Protein AF-A0A2V5K4D3-F1 (afdb_monomer)

Sequence (190 aa):
MSPPMEAPPIMQTPGPAPGGMGCFAKGCLSLIIAGFVLVAVFVGGTFFVVNRALSVFTSTQPVQIEVRQATPAERQVAKAKLDTLRSAARNHQEATIEFNADEINALIANEPEFRGARGHMRVAISNSIASLDVSAPLDSMHWKRLKGRWFNGNIEFGFSYVDDNFNFDIRSAEANGYQFPRAILTSDFM

Foldseek 3Di:
DDDDDDDDDDDDDDDDDPPPPDCCPVVVVVVVVVVVVVVCCVVVVVVVVVLVCCVQQKALDFDFDDADADDPVLLVVLVVLVVVVVVCVVVVHDDDGDDAQNSVSSCLQDPPVNPQCHRAWGWHADPQKIKIWGWHQCCPPPDPSSHSMIWTKIWIWHWDADPNDTDIATPWIGGPNRTDDVVVRDPPPD

Secondary structure (DSSP, 8-state):
--PPPPPPP--PPPPPPP----HIIIIIHHHHHHHHHHHHHHHHHHHHHHHHHHHHH-BSSPPP---PPPPHHHHHHHHHHHHHHHHHHHTT--------HHHHHHHHHH-GGGTTTTTTEEEEEETTEEEEEEEEE-TTSS-GGGTT-EEEEEEEEEEEEETTEEEEEEEEEEETTEEPPGGGTSSTT-

Structure (mmCIF, N/CA/C/O backbone):
data_AF-A0A2V5K4D3-F1
#
_entry.id   AF-A0A2V5K4D3-F1
#
loop_
_atom_site.group_PDB
_atom_site.id
_atom_site.type_symbol
_atom_site.label_atom_id
_atom_site.label_alt_id
_atom_site.label_comp_id
_atom_site.label_asym_id
_atom_site.label_entity_id
_atom_site.label_seq_id
_atom_site.pdbx_PDB_ins_code
_atom_site.Cartn_x
_atom_site.Cartn_y
_atom_site.Cartn_z
_atom_site.occupancy
_atom_site.B_iso_or_equiv
_atom_site.auth_seq_id
_atom_site.auth_comp_id
_atom_site.auth_asym_id
_atom_site.auth_atom_id
_atom_site.pdbx_PDB_model_num
ATOM 1 N N . MET A 1 1 ? 94.986 -11.632 -68.057 1.00 46.84 1 MET A N 1
ATOM 2 C CA . MET A 1 1 ? 93.690 -10.927 -68.134 1.00 46.84 1 MET A CA 1
ATOM 3 C C . MET A 1 1 ? 92.621 -11.919 -67.712 1.00 46.84 1 MET A C 1
ATOM 5 O O . MET A 1 1 ? 92.336 -12.825 -68.475 1.00 46.84 1 MET A O 1
ATOM 9 N N . SER A 1 2 ? 92.294 -12.027 -66.427 1.00 53.28 2 SER A N 1
ATOM 10 C CA . SER A 1 2 ? 91.540 -11.087 -65.573 1.00 53.28 2 SER A CA 1
ATOM 11 C C . SER A 1 2 ? 90.043 -11.082 -65.918 1.00 53.28 2 SER A C 1
ATOM 13 O O . SER A 1 2 ? 89.705 -10.808 -67.068 1.00 53.28 2 SER A O 1
ATOM 15 N N . PRO A 1 3 ? 89.180 -11.427 -64.946 1.00 59.06 3 PRO A N 1
ATOM 16 C CA . PRO A 1 3 ? 87.772 -11.759 -65.156 1.00 59.06 3 PRO A CA 1
ATOM 17 C C . PRO A 1 3 ? 86.914 -10.500 -65.354 1.00 59.06 3 PRO A C 1
ATOM 19 O O . PRO A 1 3 ? 87.261 -9.447 -64.812 1.00 59.06 3 PRO A O 1
ATOM 22 N N . PRO A 1 4 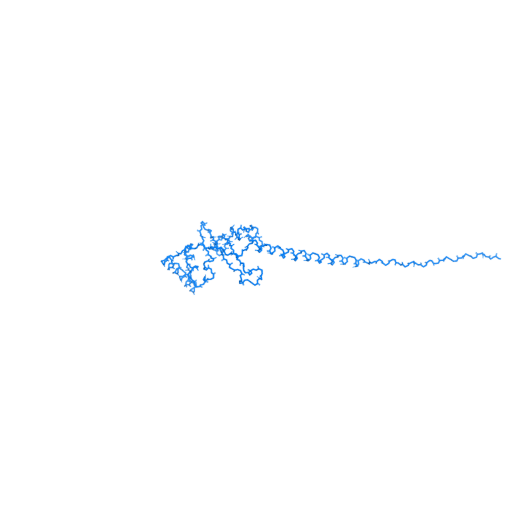? 85.775 -10.570 -66.068 1.00 62.47 4 PRO A N 1
ATOM 23 C CA . PRO A 1 4 ? 84.767 -9.530 -65.951 1.00 62.47 4 PRO A CA 1
ATOM 24 C C . PRO A 1 4 ? 84.103 -9.648 -64.573 1.00 62.47 4 PRO A C 1
ATOM 26 O O . PRO A 1 4 ? 83.637 -10.715 -64.178 1.00 62.47 4 PRO A O 1
ATOM 29 N N . MET A 1 5 ? 84.134 -8.544 -63.829 1.00 60.91 5 MET A N 1
ATOM 30 C CA . MET A 1 5 ? 83.540 -8.427 -62.503 1.00 60.91 5 MET A CA 1
ATOM 31 C C . MET A 1 5 ? 82.022 -8.583 -62.572 1.00 60.91 5 MET A C 1
ATOM 33 O O . MET A 1 5 ? 81.346 -7.879 -63.322 1.00 60.91 5 MET A O 1
ATOM 37 N N . GLU A 1 6 ? 81.504 -9.481 -61.745 1.00 64.69 6 GLU A N 1
ATOM 38 C CA . GLU A 1 6 ? 80.084 -9.606 -61.451 1.00 64.69 6 GLU A CA 1
ATOM 39 C C . GLU A 1 6 ? 79.639 -8.352 -60.688 1.00 64.69 6 GLU A C 1
ATOM 41 O O . GLU A 1 6 ? 80.206 -7.999 -59.650 1.00 64.69 6 GLU A O 1
ATOM 46 N N . ALA A 1 7 ? 78.676 -7.619 -61.247 1.00 68.62 7 ALA A N 1
ATOM 47 C CA . ALA A 1 7 ? 78.133 -6.429 -60.609 1.00 68.62 7 ALA A CA 1
ATOM 48 C C . ALA A 1 7 ? 77.423 -6.821 -59.297 1.00 68.62 7 ALA A C 1
ATOM 50 O O . ALA A 1 7 ? 76.685 -7.810 -59.283 1.00 68.62 7 ALA A O 1
ATOM 51 N N . PRO A 1 8 ? 77.608 -6.071 -58.194 1.00 68.44 8 PRO A N 1
ATOM 52 C CA . PRO A 1 8 ? 76.954 -6.393 -56.934 1.00 68.44 8 PRO A CA 1
ATOM 53 C C . PRO A 1 8 ? 75.429 -6.221 -57.052 1.00 68.44 8 PRO A C 1
ATOM 55 O O . PRO A 1 8 ? 74.962 -5.312 -57.748 1.00 68.44 8 PRO A O 1
ATOM 58 N N . PRO A 1 9 ? 74.635 -7.065 -56.369 1.00 67.00 9 PRO A N 1
ATOM 59 C CA . PRO A 1 9 ? 73.183 -6.989 -56.418 1.00 67.00 9 PRO A CA 1
ATOM 60 C C . PRO A 1 9 ? 72.705 -5.659 -55.831 1.00 67.00 9 PRO A C 1
ATOM 62 O O . PRO A 1 9 ? 73.116 -5.244 -54.746 1.00 67.00 9 PRO A O 1
ATOM 65 N N . ILE A 1 10 ? 71.821 -4.985 -56.564 1.00 64.06 10 ILE A N 1
ATOM 66 C CA . ILE A 1 10 ? 71.217 -3.717 -56.159 1.00 64.06 10 ILE A CA 1
ATOM 67 C C . ILE A 1 10 ? 70.335 -3.992 -54.933 1.00 64.06 10 ILE A C 1
ATOM 69 O O . ILE A 1 10 ? 69.318 -4.679 -55.044 1.00 64.06 10 ILE A O 1
ATOM 73 N N . MET A 1 11 ? 70.721 -3.480 -53.760 1.00 60.66 11 MET A N 1
ATOM 74 C CA . MET A 1 11 ? 69.870 -3.520 -52.569 1.00 60.66 11 MET A CA 1
ATOM 75 C C . MET A 1 11 ? 68.627 -2.667 -52.825 1.00 60.66 11 MET A C 1
ATOM 77 O O . MET A 1 11 ? 68.698 -1.439 -52.866 1.00 60.66 11 MET A O 1
ATOM 81 N N . GLN A 1 12 ? 67.481 -3.319 -52.996 1.00 63.22 12 GLN A N 1
ATOM 82 C CA . GLN A 1 12 ? 66.189 -2.648 -52.949 1.00 63.22 12 GLN A CA 1
ATOM 83 C C . GLN A 1 12 ? 65.941 -2.221 -51.501 1.00 63.22 12 GLN A C 1
ATOM 85 O O . GLN A 1 12 ? 65.891 -3.059 -50.598 1.00 63.22 12 GLN A O 1
ATOM 90 N N . THR A 1 13 ? 65.808 -0.920 -51.259 1.00 64.50 13 THR A N 1
ATOM 91 C CA . THR A 1 13 ? 65.304 -0.428 -49.978 1.00 64.50 13 THR A CA 1
ATOM 92 C C . THR A 1 13 ? 63.862 -0.916 -49.805 1.00 64.50 13 THR A C 1
ATOM 94 O O . THR A 1 13 ? 63.077 -0.827 -50.754 1.00 64.50 13 THR A O 1
ATOM 97 N N . PRO A 1 14 ? 63.473 -1.450 -48.630 1.00 61.56 14 PRO A N 1
ATOM 98 C CA . PRO A 1 14 ? 62.086 -1.826 -48.398 1.00 61.56 14 PRO A CA 1
ATOM 99 C C . PRO A 1 14 ? 61.207 -0.584 -48.566 1.00 61.56 14 PRO A C 1
ATOM 101 O O . PRO A 1 14 ? 61.484 0.458 -47.968 1.00 61.56 14 PRO A O 1
ATOM 104 N N . GLY A 1 15 ? 60.167 -0.681 -49.399 1.00 67.25 15 GLY A N 1
ATOM 105 C CA . GLY A 1 15 ? 59.175 0.384 -49.539 1.00 67.25 15 GLY A CA 1
ATOM 106 C C . GLY A 1 15 ? 58.544 0.732 -48.183 1.00 67.25 15 GLY A C 1
ATOM 107 O O . GLY A 1 15 ? 58.521 -0.118 -47.286 1.00 67.25 15 GLY A O 1
ATOM 108 N N . PRO A 1 16 ? 58.041 1.967 -47.998 1.00 65.50 16 PRO A N 1
ATOM 109 C CA . PRO A 1 16 ? 57.454 2.378 -46.731 1.00 65.50 16 PRO A CA 1
ATOM 110 C C . PRO A 1 16 ? 56.317 1.420 -46.374 1.00 65.50 16 PRO A C 1
ATOM 112 O O . PRO A 1 16 ? 55.392 1.218 -47.164 1.00 65.50 16 PRO A O 1
ATOM 115 N N . ALA A 1 17 ? 56.415 0.798 -45.198 1.00 64.25 17 ALA A N 1
ATOM 116 C CA . ALA A 1 17 ? 55.386 -0.107 -44.714 1.00 64.25 17 ALA A CA 1
ATOM 117 C C . ALA A 1 17 ? 54.040 0.639 -44.703 1.00 64.25 17 ALA A C 1
ATOM 119 O O . ALA A 1 17 ? 53.980 1.758 -44.178 1.00 64.25 17 ALA A O 1
ATOM 120 N N . PRO A 1 18 ? 52.963 0.072 -45.279 1.00 60.12 18 PRO A N 1
ATOM 121 C CA . PRO A 1 18 ? 51.659 0.706 -45.213 1.00 60.12 18 PRO A CA 1
ATOM 122 C C . PRO A 1 18 ? 51.300 0.878 -43.738 1.00 60.12 18 PRO A C 1
ATOM 124 O O . PRO A 1 18 ? 51.326 -0.086 -42.971 1.00 60.12 18 PRO A O 1
ATOM 127 N N . GLY A 1 19 ? 51.007 2.118 -43.341 1.00 57.59 19 GLY A N 1
ATOM 128 C CA . GLY A 1 19 ? 50.579 2.474 -41.993 1.00 57.59 19 GLY A CA 1
ATOM 129 C C . GLY A 1 19 ? 49.231 1.835 -41.689 1.00 57.59 19 GLY A C 1
ATOM 130 O O . GLY A 1 19 ? 48.186 2.471 -41.795 1.00 57.59 19 GLY A O 1
ATOM 131 N N . GLY A 1 20 ? 49.248 0.547 -41.353 1.00 57.16 20 GLY A N 1
ATOM 132 C CA . GLY A 1 20 ? 48.086 -0.164 -40.865 1.00 57.16 20 GLY A CA 1
ATOM 133 C C . GLY A 1 20 ? 47.662 0.493 -39.564 1.00 57.16 20 GLY A C 1
ATOM 134 O O . GLY A 1 20 ? 48.372 0.398 -38.565 1.00 57.16 20 GLY A O 1
ATOM 135 N N . MET A 1 21 ? 46.520 1.184 -39.577 1.00 55.38 21 MET A N 1
ATOM 136 C CA . MET A 1 21 ? 45.859 1.643 -38.357 1.00 55.38 21 MET A CA 1
ATOM 137 C C . MET A 1 21 ? 45.679 0.421 -37.458 1.00 55.38 21 MET A C 1
ATOM 139 O O . MET A 1 21 ? 44.865 -0.458 -37.747 1.00 55.38 21 MET A O 1
ATOM 143 N N . GLY A 1 22 ? 46.520 0.339 -36.427 1.00 48.03 22 GLY A N 1
ATOM 144 C CA . GLY A 1 22 ? 46.664 -0.846 -35.600 1.00 48.03 22 GLY A CA 1
ATOM 145 C C . GLY A 1 22 ? 45.351 -1.268 -34.950 1.00 48.03 22 GLY A C 1
ATOM 146 O O . GLY A 1 22 ? 44.422 -0.475 -34.786 1.00 48.03 22 GLY A O 1
ATOM 147 N N . CYS A 1 23 ? 45.319 -2.531 -34.531 1.00 56.56 23 CYS A N 1
ATOM 148 C CA . CYS A 1 23 ? 44.249 -3.212 -33.795 1.00 56.56 23 CYS A CA 1
ATOM 149 C C . CYS A 1 23 ? 43.606 -2.362 -32.667 1.00 56.56 23 CYS A C 1
ATOM 151 O O . CYS A 1 23 ? 42.427 -2.511 -32.354 1.00 56.56 23 CYS A O 1
ATOM 153 N N . PHE A 1 24 ? 44.345 -1.392 -32.122 1.00 51.84 24 PHE A N 1
ATOM 154 C CA . PHE A 1 24 ? 43.885 -0.430 -31.123 1.00 51.84 24 PHE A CA 1
ATOM 155 C C . PHE A 1 24 ? 42.944 0.667 -31.648 1.00 51.84 24 PHE A C 1
ATOM 157 O O . PHE A 1 24 ? 42.086 1.114 -30.900 1.00 51.84 24 PHE A O 1
ATOM 164 N N . ALA A 1 25 ? 43.036 1.099 -32.907 1.00 56.44 25 ALA A N 1
ATOM 165 C CA . ALA A 1 25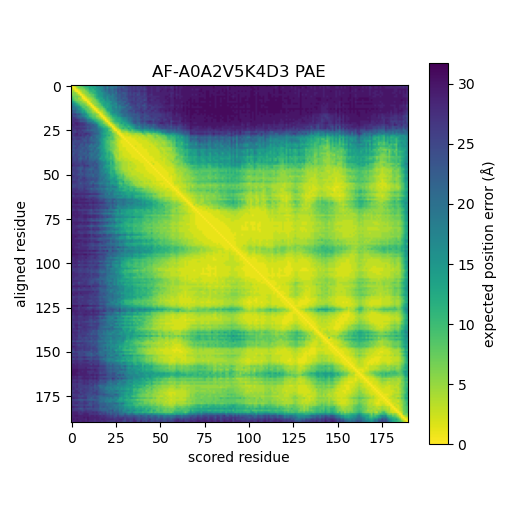 ? 42.248 2.231 -33.410 1.00 56.44 25 ALA A CA 1
ATOM 166 C C . ALA A 1 25 ? 40.851 1.830 -33.907 1.00 56.44 25 ALA A C 1
ATOM 168 O O . ALA A 1 25 ? 39.905 2.588 -33.737 1.00 56.44 25 ALA A O 1
ATOM 169 N N . LYS A 1 26 ? 40.702 0.641 -34.506 1.00 60.91 26 LYS A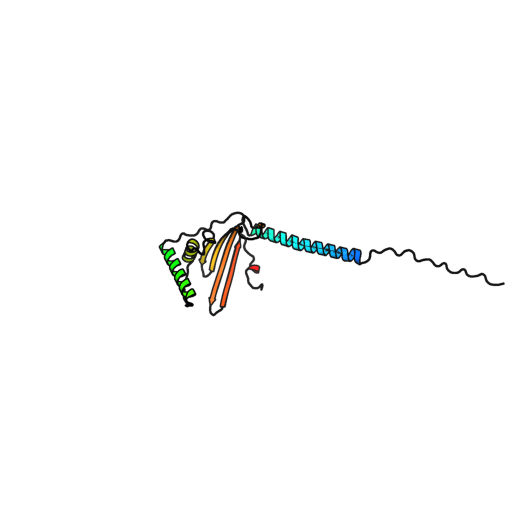 N 1
ATOM 170 C CA . LYS A 1 26 ? 39.390 0.114 -34.924 1.00 60.91 26 LYS A CA 1
ATOM 171 C C . LYS A 1 26 ? 38.764 -0.780 -33.853 1.00 60.91 26 LYS A C 1
ATOM 173 O O . LYS A 1 26 ? 37.589 -0.617 -33.566 1.00 60.91 26 LYS A O 1
ATOM 178 N N . GLY A 1 27 ? 39.540 -1.6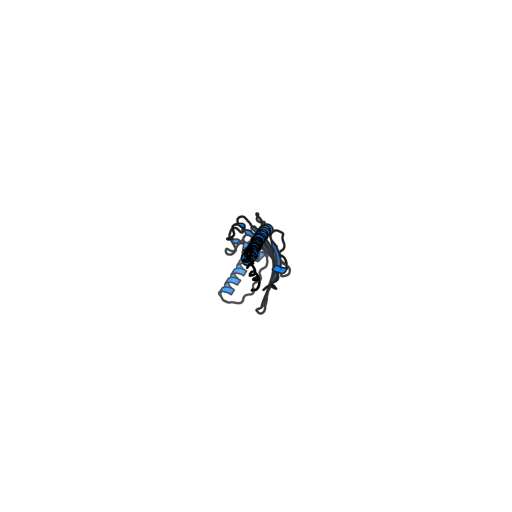55 -33.205 1.00 68.00 27 GLY A N 1
ATOM 179 C CA . GLY A 1 27 ? 39.028 -2.569 -32.177 1.00 68.00 27 GLY A CA 1
ATOM 180 C C . GLY A 1 27 ? 38.605 -1.856 -30.891 1.00 68.00 27 GLY A C 1
ATOM 181 O O . GLY A 1 27 ? 37.465 -2.003 -30.457 1.00 68.00 27 GLY A O 1
ATOM 182 N N . CYS A 1 28 ? 39.483 -1.027 -30.311 1.00 76.50 28 CYS A N 1
ATOM 183 C CA . CYS A 1 28 ? 39.161 -0.286 -29.083 1.00 76.50 28 CYS A CA 1
ATOM 184 C C . CYS A 1 28 ? 38.048 0.742 -29.321 1.00 76.50 28 CYS A C 1
ATOM 186 O O . CYS A 1 28 ? 37.123 0.845 -28.522 1.00 76.50 28 CYS A O 1
ATOM 188 N N . LEU A 1 29 ? 38.074 1.451 -30.456 1.00 82.12 29 LEU A N 1
ATOM 189 C CA . LEU A 1 29 ? 37.023 2.412 -30.795 1.00 82.12 29 LEU A CA 1
ATOM 190 C C . LEU A 1 29 ? 35.665 1.727 -30.999 1.00 82.12 29 LEU A C 1
ATOM 192 O O . LEU A 1 29 ? 34.665 2.207 -30.473 1.00 82.12 29 LEU A O 1
ATOM 196 N N . SER A 1 30 ? 35.616 0.587 -31.698 1.00 83.50 30 SER A N 1
ATOM 197 C CA . SER A 1 30 ? 34.382 -0.194 -31.837 1.00 83.50 30 SER A CA 1
ATOM 198 C C . SER A 1 30 ? 33.864 -0.711 -30.493 1.00 83.50 30 SER A C 1
ATOM 200 O O . SER A 1 30 ? 32.659 -0.659 -30.270 1.00 83.50 30 SER A O 1
ATOM 202 N N . LEU A 1 31 ? 34.738 -1.151 -29.580 1.00 86.00 31 LEU A N 1
ATOM 203 C CA . LEU A 1 31 ? 34.341 -1.573 -28.230 1.00 86.00 31 LEU A CA 1
ATOM 204 C C . LEU A 1 31 ? 33.814 -0.411 -27.384 1.00 86.00 31 LEU A C 1
ATOM 206 O O . LEU A 1 31 ? 32.811 -0.568 -26.696 1.00 86.00 31 LEU A O 1
ATOM 210 N N . ILE A 1 32 ? 34.445 0.762 -27.462 1.00 89.06 32 ILE A N 1
ATOM 211 C CA . ILE A 1 32 ? 33.987 1.970 -26.768 1.00 89.06 32 ILE A CA 1
ATOM 212 C C . ILE A 1 32 ? 32.608 2.387 -27.291 1.00 89.06 32 ILE A C 1
ATOM 214 O O . ILE A 1 32 ? 31.696 2.615 -26.499 1.00 89.06 32 ILE A O 1
ATOM 218 N N . ILE A 1 33 ? 32.423 2.433 -28.615 1.00 92.00 33 ILE A N 1
ATOM 219 C CA . ILE A 1 33 ? 31.129 2.755 -29.232 1.00 92.00 33 ILE A CA 1
ATOM 220 C C . ILE A 1 33 ? 30.074 1.722 -28.826 1.00 92.00 33 ILE A C 1
ATOM 222 O O . ILE A 1 33 ? 28.989 2.106 -28.397 1.00 92.00 33 ILE A O 1
ATOM 226 N N . ALA A 1 34 ? 30.388 0.427 -28.902 1.00 91.31 34 ALA A N 1
ATOM 227 C CA . ALA A 1 34 ? 29.477 -0.632 -28.476 1.00 91.31 34 ALA A CA 1
ATOM 228 C C . ALA A 1 34 ? 29.116 -0.511 -26.987 1.00 91.31 34 ALA A C 1
ATOM 230 O O . ALA A 1 34 ? 27.949 -0.654 -26.633 1.00 91.31 34 ALA A O 1
ATOM 231 N N . GLY A 1 35 ? 30.082 -0.175 -26.129 1.00 91.44 35 GLY A N 1
ATOM 232 C CA . GLY A 1 35 ? 29.863 0.085 -24.707 1.00 91.44 35 GLY A CA 1
ATOM 233 C C . GLY A 1 35 ? 28.930 1.272 -24.467 1.00 91.44 35 GLY A C 1
ATOM 234 O O . GLY A 1 35 ? 27.980 1.156 -23.697 1.00 91.44 35 GLY A O 1
ATOM 235 N N . PHE A 1 36 ? 29.129 2.389 -25.170 1.00 94.06 36 PHE A N 1
ATOM 236 C CA . PHE A 1 36 ? 28.231 3.544 -25.081 1.00 94.06 36 PHE A CA 1
ATOM 237 C C . PHE A 1 36 ? 26.827 3.241 -25.598 1.00 94.06 36 PHE A C 1
ATOM 239 O O . PHE A 1 36 ? 25.854 3.650 -24.968 1.00 94.06 36 PHE A O 1
ATOM 246 N N . VAL A 1 37 ? 26.703 2.506 -26.706 1.00 94.44 37 VAL A N 1
ATOM 247 C CA . VAL A 1 37 ? 25.403 2.060 -27.226 1.00 94.44 37 VAL A CA 1
ATOM 248 C C . VAL A 1 37 ? 24.711 1.161 -26.209 1.00 94.44 37 VAL A C 1
ATOM 250 O O . VAL A 1 37 ? 23.534 1.356 -25.929 1.00 94.44 37 VAL A O 1
ATOM 253 N N . LEU A 1 38 ? 25.439 0.226 -25.601 1.00 93.69 38 LEU A N 1
ATOM 254 C CA . LEU A 1 38 ? 24.910 -0.665 -24.576 1.00 93.69 38 LEU A CA 1
ATOM 255 C C . LEU A 1 38 ? 24.419 0.130 -23.359 1.00 93.69 38 LEU A C 1
ATOM 257 O O . LEU A 1 38 ? 23.277 -0.044 -22.942 1.00 93.69 38 LEU A O 1
ATOM 261 N N . VAL A 1 39 ? 25.219 1.068 -22.844 1.00 92.94 39 VAL A N 1
ATOM 262 C CA . VAL A 1 39 ? 24.804 1.966 -21.752 1.00 92.94 39 VAL A CA 1
ATOM 263 C C . VAL A 1 39 ? 23.577 2.784 -22.152 1.00 92.94 39 VAL A C 1
ATOM 265 O O . VAL A 1 39 ? 22.629 2.871 -21.378 1.00 92.94 39 VAL A O 1
ATOM 268 N N . ALA A 1 40 ? 23.546 3.343 -23.362 1.00 93.31 40 ALA A N 1
ATOM 269 C CA . ALA A 1 40 ? 22.406 4.113 -23.850 1.00 93.31 40 ALA A CA 1
ATOM 270 C C . ALA A 1 40 ? 21.133 3.258 -23.954 1.00 93.31 40 ALA A C 1
ATOM 272 O O . ALA A 1 40 ? 20.060 3.724 -23.575 1.00 93.31 40 ALA A O 1
ATOM 273 N N . VAL A 1 41 ? 21.243 2.004 -24.402 1.00 94.69 41 VAL A N 1
ATOM 274 C CA . VAL A 1 41 ? 20.123 1.056 -24.472 1.00 94.69 41 VAL A CA 1
ATOM 275 C C . VAL A 1 41 ? 19.647 0.667 -23.077 1.00 94.69 41 VAL A C 1
ATOM 277 O O . VAL A 1 41 ? 18.444 0.684 -22.835 1.00 94.69 41 VAL A O 1
ATOM 280 N N . PHE A 1 42 ? 20.544 0.370 -22.136 1.00 94.50 42 PHE A N 1
ATOM 281 C CA . PHE A 1 42 ? 20.146 0.019 -20.771 1.00 94.50 42 PHE A CA 1
ATOM 282 C C . PHE A 1 42 ? 19.536 1.204 -20.026 1.00 94.50 42 PHE A C 1
ATOM 284 O O . PHE A 1 42 ? 18.465 1.068 -19.435 1.00 94.50 42 PHE A O 1
ATOM 291 N N . VAL A 1 43 ? 20.166 2.378 -20.077 1.00 93.25 43 VAL A N 1
ATOM 292 C CA . VAL A 1 43 ? 19.664 3.588 -19.412 1.00 93.25 43 VAL A CA 1
ATOM 293 C C . VAL A 1 43 ? 18.372 4.059 -20.073 1.00 93.25 43 VAL A C 1
ATOM 295 O O . VAL A 1 43 ? 17.379 4.284 -19.385 1.00 93.25 43 VAL A O 1
ATOM 298 N N . GLY A 1 44 ? 18.354 4.165 -21.403 1.00 91.88 44 GLY A N 1
ATOM 299 C CA . GLY A 1 44 ? 17.183 4.585 -22.169 1.00 91.88 44 GLY A CA 1
ATOM 300 C C . GLY A 1 44 ? 16.029 3.592 -22.055 1.00 91.88 44 GLY A C 1
ATOM 301 O O . GLY A 1 44 ? 14.892 4.001 -21.833 1.00 91.88 44 GLY A O 1
ATOM 302 N N . GLY A 1 45 ? 16.322 2.294 -22.127 1.00 91.62 45 GLY A N 1
ATOM 303 C CA . GLY A 1 45 ? 15.354 1.215 -21.952 1.00 91.62 45 GLY A CA 1
ATOM 304 C C . GLY A 1 45 ? 14.761 1.198 -20.548 1.00 91.62 45 GLY A C 1
ATOM 305 O O . GLY A 1 45 ? 13.541 1.229 -20.408 1.00 91.62 45 GLY A O 1
ATOM 306 N N . THR A 1 46 ? 15.596 1.254 -19.506 1.00 89.56 46 THR A N 1
ATOM 307 C CA . THR A 1 46 ? 15.125 1.340 -18.113 1.00 89.56 46 THR A CA 1
ATOM 308 C C . THR A 1 46 ? 14.273 2.586 -17.909 1.00 89.56 46 THR A C 1
ATOM 310 O O . THR A 1 46 ? 13.174 2.503 -17.366 1.00 89.56 46 THR A O 1
ATOM 313 N N . PHE A 1 47 ? 14.730 3.742 -18.400 1.00 89.50 47 PHE A N 1
ATOM 314 C CA . PHE A 1 47 ? 13.980 4.989 -18.306 1.00 89.50 47 PHE A CA 1
ATOM 315 C C . PHE A 1 47 ? 12.619 4.890 -19.004 1.00 89.50 47 PHE A C 1
ATOM 317 O O . PHE A 1 47 ? 11.608 5.285 -18.426 1.00 89.50 47 PHE A O 1
ATOM 324 N N . PHE A 1 48 ? 12.571 4.328 -20.213 1.00 91.19 48 PHE A N 1
ATOM 325 C CA . PHE A 1 48 ? 11.337 4.126 -20.970 1.00 91.19 48 PHE A CA 1
ATOM 326 C C . PHE A 1 48 ? 10.367 3.181 -20.252 1.00 91.19 48 PHE A C 1
ATOM 328 O O . PHE A 1 48 ? 9.196 3.526 -20.086 1.00 91.19 48 PHE A O 1
ATOM 335 N N . VAL A 1 49 ? 10.852 2.026 -19.785 1.00 90.25 49 VAL A N 1
ATOM 336 C CA . VAL A 1 49 ? 10.042 1.029 -19.069 1.00 90.25 49 VAL A CA 1
ATOM 337 C C . VAL A 1 49 ? 9.485 1.612 -17.777 1.00 90.25 49 VAL A C 1
ATOM 339 O O . VAL A 1 49 ? 8.289 1.489 -17.531 1.00 90.25 49 VAL A O 1
ATOM 342 N N . VAL A 1 50 ? 10.304 2.313 -16.991 1.00 87.56 50 VAL A N 1
ATOM 343 C CA . VAL A 1 50 ? 9.861 2.977 -15.759 1.00 87.56 50 VAL A CA 1
ATOM 344 C C . VAL A 1 50 ? 8.798 4.026 -16.064 1.00 87.56 50 VAL A C 1
ATOM 346 O O . VAL A 1 50 ? 7.739 4.018 -15.444 1.00 87.56 50 VAL A O 1
ATOM 349 N N . ASN A 1 51 ? 9.023 4.906 -17.043 1.00 88.06 51 ASN A N 1
ATOM 350 C CA . ASN A 1 51 ? 8.041 5.937 -17.387 1.00 88.06 51 ASN A CA 1
ATOM 351 C C . ASN A 1 51 ? 6.720 5.322 -17.873 1.00 88.06 51 ASN A C 1
ATOM 353 O O . ASN A 1 51 ? 5.641 5.817 -17.537 1.00 88.06 51 ASN A O 1
ATOM 357 N N . ARG A 1 52 ? 6.799 4.234 -18.649 1.00 88.75 52 ARG A N 1
ATOM 358 C CA . ARG A 1 52 ? 5.626 3.489 -19.101 1.00 88.75 52 ARG A CA 1
ATOM 359 C C . ARG A 1 52 ? 4.903 2.848 -17.921 1.00 88.75 52 ARG A C 1
ATOM 361 O O . ARG A 1 52 ? 3.701 3.060 -17.800 1.00 88.75 52 ARG A O 1
ATOM 368 N N . ALA A 1 53 ? 5.611 2.146 -17.040 1.00 86.25 53 ALA A N 1
ATOM 369 C CA . ALA A 1 53 ? 5.047 1.537 -15.838 1.00 86.25 53 ALA A CA 1
ATOM 370 C C . ALA A 1 53 ? 4.354 2.585 -14.962 1.00 86.25 53 ALA A C 1
ATOM 372 O O . ALA A 1 53 ? 3.193 2.406 -14.611 1.00 86.25 53 ALA A O 1
ATOM 373 N N . LEU A 1 54 ? 5.005 3.728 -14.715 1.00 88.31 54 LEU A N 1
ATOM 374 C CA . LEU A 1 54 ? 4.382 4.851 -14.024 1.00 88.31 54 LEU A CA 1
ATOM 375 C C . LEU A 1 54 ? 3.087 5.248 -14.731 1.00 88.31 54 LEU A C 1
ATOM 377 O O . LEU A 1 54 ? 2.039 5.240 -14.103 1.00 88.31 54 LEU A O 1
ATOM 381 N N . SER A 1 55 ? 3.096 5.532 -16.036 1.00 86.38 55 SER A N 1
ATOM 382 C CA . SER A 1 55 ? 1.860 5.902 -16.751 1.00 86.38 55 SER A CA 1
ATOM 383 C C . SER A 1 55 ? 0.727 4.872 -16.641 1.00 86.38 55 SER A C 1
ATOM 385 O O . SER A 1 55 ? -0.428 5.279 -16.606 1.00 86.38 55 SER A O 1
ATOM 387 N N . VAL A 1 56 ? 1.056 3.576 -16.576 1.00 88.25 56 VAL A N 1
ATOM 388 C CA . VAL A 1 56 ? 0.095 2.463 -16.517 1.00 88.25 56 VAL A CA 1
ATOM 389 C C . VAL A 1 56 ? -0.499 2.313 -15.119 1.00 88.25 56 VAL A C 1
ATOM 391 O O . VAL A 1 56 ? -1.716 2.330 -14.975 1.00 88.25 56 VAL A O 1
ATOM 394 N N . PHE A 1 57 ? 0.343 2.216 -14.090 1.00 88.81 57 PHE A N 1
ATOM 395 C CA . PHE A 1 57 ? -0.068 1.868 -12.722 1.00 88.81 57 PHE A CA 1
ATOM 396 C C . PHE A 1 57 ? -0.543 3.060 -11.885 1.00 88.81 57 PHE A C 1
ATOM 398 O O . PHE A 1 57 ? -0.798 2.945 -10.691 1.00 88.81 57 PHE A O 1
ATOM 405 N N . THR A 1 58 ? -0.620 4.241 -12.481 1.00 91.69 58 THR A N 1
ATOM 406 C CA . THR A 1 58 ? -0.919 5.481 -11.776 1.00 91.69 58 THR A CA 1
ATOM 407 C C . THR A 1 58 ? -1.836 6.330 -12.649 1.00 91.69 58 THR A C 1
ATOM 409 O O . THR A 1 58 ? -1.747 6.284 -13.876 1.00 91.69 58 THR A O 1
ATOM 412 N N . SER A 1 59 ? -2.712 7.113 -12.024 1.00 91.94 59 SER A N 1
ATOM 413 C CA . SER A 1 59 ? -3.718 7.948 -12.689 1.00 91.94 59 SER A CA 1
ATOM 414 C C . SER A 1 59 ? -3.459 9.435 -12.453 1.00 91.94 59 SER A C 1
ATOM 416 O O . SER A 1 59 ? -2.716 9.809 -11.554 1.00 91.94 59 SER A O 1
ATOM 418 N N . THR A 1 60 ? -4.054 10.309 -13.259 1.00 91.25 60 THR A N 1
ATOM 419 C CA . THR A 1 60 ? -4.113 11.756 -12.978 1.00 91.25 60 THR A CA 1
ATOM 420 C C . THR A 1 60 ? -5.314 12.134 -12.110 1.00 91.25 60 THR A C 1
ATOM 422 O O . THR A 1 60 ? -5.433 13.288 -11.711 1.00 91.25 60 THR A O 1
ATOM 425 N N . GLN A 1 61 ? -6.202 11.179 -11.818 1.00 90.50 61 GLN A N 1
ATOM 426 C CA . GLN A 1 61 ? -7.414 11.392 -11.032 1.00 90.50 61 GLN A CA 1
ATOM 427 C C . GLN A 1 61 ? -7.507 10.393 -9.869 1.00 90.50 61 GLN A C 1
ATOM 429 O O . GLN A 1 61 ? -7.153 9.220 -10.050 1.00 90.50 61 GLN A O 1
ATOM 434 N N . PRO A 1 62 ? -8.002 10.831 -8.699 1.00 91.50 62 PRO A N 1
ATOM 435 C CA . PRO A 1 62 ? -8.312 9.934 -7.596 1.00 91.50 62 PRO A CA 1
ATOM 436 C C . PRO A 1 62 ? -9.507 9.045 -7.941 1.00 91.50 62 PRO A C 1
ATOM 438 O O . PRO A 1 62 ? -10.460 9.491 -8.584 1.00 91.50 62 PRO A O 1
ATOM 441 N N . VAL A 1 63 ? -9.494 7.812 -7.444 1.00 92.62 63 VAL A N 1
ATOM 442 C CA . VAL A 1 63 ? -10.717 7.008 -7.331 1.00 92.62 63 VAL A CA 1
ATOM 443 C C . VAL A 1 63 ? -11.426 7.381 -6.030 1.00 92.62 63 VAL A C 1
ATOM 445 O O . VAL A 1 63 ? -10.776 7.544 -4.994 1.00 92.62 63 VAL A O 1
ATOM 448 N N . GLN A 1 64 ? -12.750 7.548 -6.082 1.00 88.50 64 GLN A N 1
ATOM 449 C CA . GLN A 1 64 ? -13.553 7.762 -4.880 1.00 88.50 64 GLN A CA 1
ATOM 450 C C . GLN A 1 64 ? -13.700 6.439 -4.135 1.00 88.50 64 GLN A C 1
ATOM 452 O O . GLN A 1 64 ? -14.227 5.470 -4.675 1.00 88.50 64 GLN A O 1
ATOM 457 N N . ILE A 1 65 ? -13.217 6.410 -2.897 1.00 89.94 65 ILE A N 1
ATOM 458 C CA . ILE A 1 65 ? -13.344 5.251 -2.023 1.00 89.94 65 ILE A CA 1
ATOM 459 C C . ILE A 1 65 ? -14.609 5.427 -1.185 1.00 89.94 65 ILE A C 1
ATOM 461 O O . ILE A 1 65 ? -14.652 6.247 -0.265 1.00 89.94 65 ILE A O 1
ATOM 465 N N . GLU A 1 66 ? -15.654 4.669 -1.511 1.00 84.19 66 GLU A N 1
ATOM 466 C CA . GLU A 1 66 ? -16.902 4.684 -0.751 1.00 84.19 66 GLU A CA 1
ATOM 467 C C . GLU A 1 66 ? -16.738 3.903 0.556 1.00 84.19 66 GLU A C 1
ATOM 469 O O . GLU A 1 66 ? -16.685 2.673 0.581 1.00 84.19 66 GLU A O 1
ATOM 474 N N . VAL A 1 67 ? -16.660 4.632 1.668 1.00 85.88 67 VAL A N 1
ATOM 475 C CA . VAL A 1 67 ? -16.633 4.048 3.011 1.00 85.88 67 VAL A CA 1
ATOM 476 C C . VAL A 1 67 ? -17.981 4.283 3.675 1.00 85.88 67 VAL A C 1
ATOM 478 O O . VAL A 1 67 ? -18.453 5.418 3.773 1.00 85.88 67 VAL A O 1
ATOM 481 N N . ARG A 1 68 ? -18.595 3.208 4.177 1.00 88.06 68 ARG A N 1
ATOM 482 C CA . ARG A 1 68 ? -19.788 3.306 5.019 1.00 88.06 68 ARG A CA 1
ATOM 483 C C . ARG A 1 68 ? -19.469 4.170 6.241 1.00 88.06 68 ARG A C 1
ATOM 485 O O . ARG A 1 68 ? -18.516 3.908 6.971 1.00 88.06 68 ARG A O 1
ATOM 492 N N . GLN A 1 69 ? -20.298 5.176 6.503 1.00 87.69 69 GLN A N 1
ATOM 493 C CA . GLN A 1 69 ? -20.161 5.958 7.726 1.00 87.69 69 GLN A CA 1
ATOM 494 C C . GLN A 1 69 ? -20.605 5.129 8.934 1.00 87.69 69 GLN A C 1
ATOM 496 O O . GLN A 1 69 ? -21.750 4.682 9.009 1.00 87.69 69 GLN A O 1
ATOM 501 N N . ALA A 1 70 ? -19.689 4.938 9.880 1.00 90.38 70 ALA A N 1
ATOM 502 C CA . ALA A 1 70 ? -19.974 4.251 11.130 1.00 90.38 70 ALA A CA 1
ATOM 503 C C . ALA A 1 70 ? -20.884 5.097 12.032 1.00 90.38 70 ALA A C 1
ATOM 505 O O . ALA A 1 70 ? -20.693 6.308 12.200 1.00 90.38 70 ALA A O 1
ATOM 506 N N . THR A 1 71 ? -21.853 4.443 12.664 1.00 94.44 71 THR A N 1
ATOM 507 C CA . THR A 1 71 ? -22.718 5.060 13.673 1.00 94.44 71 THR A CA 1
ATOM 508 C C . THR A 1 71 ? -21.904 5.494 14.903 1.00 94.44 71 THR A C 1
ATOM 510 O O . THR A 1 71 ? 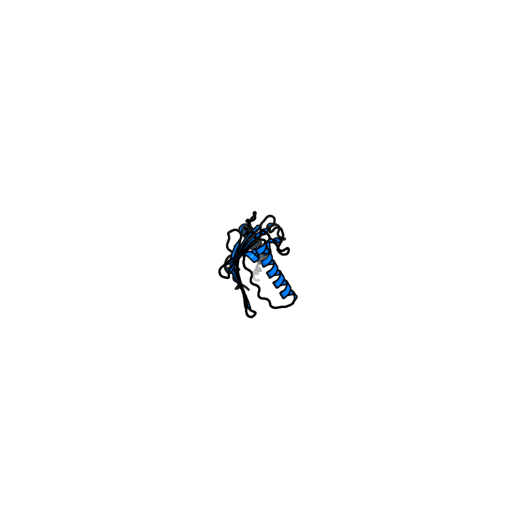-20.804 4.988 15.145 1.00 94.44 71 THR A O 1
ATOM 513 N N . PRO A 1 72 ? -22.401 6.430 15.737 1.00 93.94 72 PRO A N 1
ATOM 514 C CA . PRO A 1 72 ? -21.719 6.806 16.979 1.00 93.94 72 PRO A CA 1
ATOM 515 C C . PRO A 1 72 ? -21.417 5.615 17.903 1.00 93.94 72 PRO A C 1
ATOM 517 O O . PRO A 1 72 ? -20.356 5.587 18.519 1.00 93.94 72 PRO A O 1
ATOM 520 N N . ALA A 1 73 ? -22.312 4.623 17.954 1.00 93.31 73 ALA A N 1
ATOM 521 C CA . ALA A 1 73 ? -22.120 3.410 18.744 1.00 93.31 73 ALA A CA 1
ATOM 522 C C . ALA A 1 73 ? -20.971 2.544 18.198 1.00 93.31 73 ALA A C 1
ATOM 524 O O . ALA A 1 73 ? -20.068 2.189 18.951 1.00 93.31 73 ALA A O 1
ATOM 525 N N . GLU A 1 74 ? -20.949 2.273 16.888 1.00 93.81 74 GLU A N 1
ATOM 526 C CA . GLU A 1 74 ? -19.876 1.501 16.236 1.00 93.81 74 GLU A CA 1
ATOM 527 C C . GLU A 1 74 ? -18.508 2.175 16.406 1.00 93.81 74 GLU A C 1
ATOM 529 O O . GLU A 1 74 ? -17.516 1.515 16.713 1.00 93.81 74 GLU A O 1
ATOM 534 N N . ARG A 1 75 ? -18.459 3.509 16.295 1.00 94.56 75 ARG A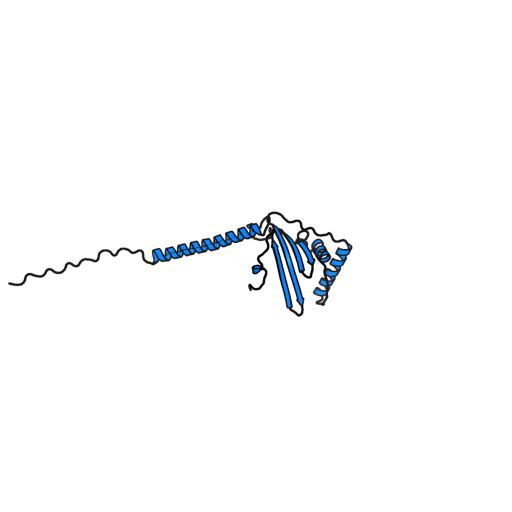 N 1
ATOM 535 C CA . ARG A 1 75 ? -17.230 4.279 16.538 1.00 94.56 75 ARG A CA 1
ATOM 536 C C . ARG A 1 75 ? -16.721 4.121 17.966 1.00 94.56 75 ARG A C 1
ATOM 538 O O . ARG A 1 75 ? -15.518 3.972 18.161 1.00 94.56 75 ARG A O 1
ATOM 545 N N . GLN A 1 76 ? -17.616 4.144 18.952 1.00 95.56 76 GLN A N 1
ATOM 546 C CA . GLN A 1 76 ? -17.233 3.987 20.353 1.00 95.56 76 GLN A CA 1
ATOM 547 C C . GLN A 1 76 ? -16.699 2.579 20.638 1.00 95.56 76 GLN A C 1
ATOM 549 O O . GLN A 1 76 ? -15.717 2.445 21.365 1.00 95.56 76 GLN A O 1
ATOM 554 N N . VAL A 1 77 ? -17.297 1.545 20.037 1.00 95.81 77 VAL A N 1
ATOM 555 C CA . VAL A 1 77 ? -16.827 0.155 20.160 1.00 95.81 77 VAL A CA 1
ATOM 556 C C . VAL A 1 77 ? -15.437 -0.005 19.548 1.00 95.81 77 VAL A C 1
ATOM 558 O O . VAL A 1 77 ? -14.526 -0.489 20.220 1.00 95.81 77 VAL A O 1
ATOM 561 N N . ALA A 1 78 ? -15.244 0.461 18.311 1.00 96.25 78 ALA A N 1
ATOM 562 C CA . ALA A 1 78 ? -13.953 0.384 17.634 1.00 96.25 78 ALA A CA 1
ATOM 563 C C . ALA A 1 78 ? -12.862 1.131 18.419 1.00 96.25 78 ALA A C 1
ATOM 565 O O . ALA A 1 78 ? -11.760 0.615 18.622 1.00 96.25 78 ALA A O 1
ATOM 566 N N . LYS A 1 79 ? -13.193 2.322 18.934 1.00 96.25 79 LYS A N 1
ATOM 567 C CA . LYS A 1 79 ? -12.293 3.118 19.770 1.00 96.25 79 LYS A CA 1
ATOM 568 C C . LYS A 1 79 ? -11.936 2.419 21.078 1.00 96.25 79 LYS A C 1
ATOM 570 O O . LYS A 1 79 ? -10.763 2.379 21.430 1.00 96.25 79 LYS A O 1
ATOM 575 N N . ALA A 1 80 ? -12.917 1.844 21.772 1.00 96.31 80 ALA A N 1
ATOM 576 C CA . ALA A 1 80 ? -12.676 1.115 23.012 1.00 96.31 80 ALA A CA 1
ATOM 577 C C . ALA A 1 80 ? -11.722 -0.067 22.785 1.00 96.31 80 ALA A C 1
ATOM 579 O O . ALA A 1 80 ? -10.756 -0.210 23.528 1.00 96.31 80 ALA A O 1
ATOM 580 N N . LYS A 1 81 ? -11.925 -0.847 21.713 1.00 96.69 81 LYS A N 1
ATOM 581 C CA . LYS A 1 81 ? -11.010 -1.933 21.325 1.00 96.69 81 LYS A CA 1
ATOM 582 C C . LYS A 1 81 ? -9.591 -1.422 21.061 1.00 96.69 81 LYS A C 1
ATOM 584 O O . LYS A 1 81 ? -8.627 -2.006 21.551 1.00 96.69 81 LYS A O 1
ATOM 589 N N . LEU A 1 82 ? -9.451 -0.313 20.333 1.00 96.31 82 LEU A N 1
ATOM 590 C CA . LEU A 1 82 ? -8.145 0.295 20.076 1.00 96.31 82 LEU A CA 1
ATOM 591 C C . LEU A 1 82 ? -7.475 0.805 21.362 1.00 96.31 82 LEU A C 1
ATOM 593 O O . LEU A 1 82 ? -6.270 0.642 21.540 1.00 96.31 82 LEU A O 1
ATOM 597 N N . ASP A 1 83 ? -8.237 1.390 22.282 1.00 96.00 83 ASP A N 1
ATOM 598 C CA . ASP A 1 83 ? -7.713 1.875 23.558 1.00 96.00 83 ASP A CA 1
ATOM 599 C C . ASP A 1 83 ? -7.301 0.716 24.482 1.00 96.00 83 ASP A C 1
ATOM 601 O O . ASP A 1 83 ? -6.257 0.802 25.137 1.00 96.00 83 ASP A O 1
ATOM 605 N N . THR A 1 84 ? -8.037 -0.402 24.469 1.00 96.31 84 THR A N 1
ATOM 606 C CA . THR A 1 84 ? -7.627 -1.653 25.125 1.00 96.31 84 THR A CA 1
ATOM 607 C C . THR A 1 84 ? -6.321 -2.177 24.534 1.00 96.31 84 THR A C 1
ATOM 609 O O . THR A 1 84 ? -5.400 -2.470 25.297 1.00 96.31 84 THR A O 1
ATOM 612 N N . LEU A 1 85 ? -6.196 -2.217 23.201 1.00 95.25 85 LEU A N 1
ATOM 613 C CA . LEU A 1 85 ? -4.967 -2.643 22.523 1.00 95.25 85 LEU A CA 1
ATOM 614 C C . LEU A 1 85 ? -3.778 -1.767 22.929 1.00 95.25 85 LEU A C 1
ATOM 616 O O . LEU A 1 85 ? -2.730 -2.275 23.320 1.00 95.25 85 LEU A O 1
ATOM 620 N N . ARG A 1 86 ? -3.952 -0.440 22.899 1.00 94.69 86 ARG A N 1
ATOM 621 C CA . ARG A 1 86 ? -2.925 0.531 23.310 1.00 94.69 86 ARG A CA 1
ATOM 622 C C . ARG A 1 86 ? -2.515 0.342 24.766 1.00 94.69 86 ARG A C 1
ATOM 624 O O . ARG A 1 86 ? -1.335 0.452 25.089 1.00 94.69 86 ARG A O 1
ATOM 631 N N . SER A 1 87 ? -3.479 0.112 25.655 1.00 96.81 87 SER A N 1
ATOM 632 C CA . SER A 1 87 ? -3.210 -0.112 27.075 1.00 96.81 87 SER A CA 1
ATOM 633 C C . SER A 1 87 ? -2.406 -1.394 27.290 1.00 96.81 87 SER A C 1
ATOM 635 O O . SER A 1 87 ? -1.362 -1.352 27.936 1.00 96.81 87 SER A O 1
ATOM 637 N N . ALA A 1 88 ? -2.838 -2.500 26.680 1.00 95.69 88 ALA A N 1
ATOM 638 C CA . ALA A 1 88 ? -2.148 -3.783 26.757 1.00 95.69 88 ALA A CA 1
ATOM 639 C C . ALA A 1 88 ? -0.715 -3.687 26.210 1.00 95.69 88 ALA A C 1
ATOM 641 O O . ALA A 1 88 ? 0.233 -4.065 26.897 1.00 95.69 88 ALA A O 1
ATOM 642 N N . ALA A 1 89 ? -0.541 -3.063 25.039 1.00 94.44 89 ALA A N 1
ATOM 643 C CA . ALA A 1 89 ? 0.768 -2.851 24.428 1.00 94.44 89 ALA A CA 1
ATOM 644 C C . ALA A 1 89 ? 1.709 -2.017 25.316 1.00 94.44 89 ALA A C 1
ATOM 646 O O . ALA A 1 89 ? 2.870 -2.380 25.490 1.00 94.44 89 ALA A O 1
ATOM 647 N N . ARG A 1 90 ? 1.217 -0.925 25.923 1.00 96.56 90 ARG A N 1
ATOM 648 C CA . ARG A 1 90 ? 2.018 -0.082 26.834 1.00 96.56 90 ARG A CA 1
ATOM 649 C C . ARG A 1 90 ? 2.402 -0.786 28.132 1.00 96.56 90 ARG A C 1
ATOM 651 O O . ARG A 1 90 ? 3.452 -0.483 28.685 1.00 96.56 90 ARG A O 1
ATOM 658 N N . ASN A 1 91 ? 1.560 -1.693 28.615 1.00 97.19 91 ASN A N 1
ATOM 659 C CA . ASN A 1 91 ? 1.792 -2.427 29.856 1.00 97.19 91 ASN A CA 1
ATOM 660 C C . ASN A 1 91 ? 2.506 -3.769 29.632 1.00 97.19 91 ASN A C 1
ATOM 662 O O . ASN A 1 91 ? 2.660 -4.523 30.590 1.00 97.19 91 ASN A O 1
ATOM 666 N N . HIS A 1 92 ? 2.913 -4.083 28.395 1.00 94.94 92 HIS A N 1
ATOM 667 C CA . HIS A 1 92 ? 3.475 -5.384 28.014 1.00 94.94 92 HIS A CA 1
ATOM 668 C C . HIS A 1 92 ? 2.579 -6.568 28.419 1.00 94.94 92 HIS A C 1
ATOM 670 O O . HIS A 1 92 ? 3.060 -7.610 28.857 1.00 94.94 92 HIS A O 1
ATOM 676 N N . GLN A 1 93 ? 1.262 -6.391 28.300 1.00 95.44 93 GLN A N 1
ATOM 677 C CA . GLN A 1 93 ? 0.265 -7.411 28.608 1.00 95.44 93 GLN A CA 1
ATOM 678 C C . GLN A 1 93 ? -0.229 -8.071 27.326 1.00 95.44 93 GLN A C 1
ATOM 680 O O . GLN A 1 93 ? -0.495 -7.399 26.328 1.00 95.44 93 GLN A O 1
ATOM 685 N N . GLU A 1 94 ? -0.401 -9.388 27.379 1.00 90.38 94 GLU A N 1
ATOM 686 C CA . GLU A 1 94 ? -1.059 -10.131 26.315 1.00 90.38 94 GLU A CA 1
ATOM 687 C C . GLU A 1 94 ? -2.558 -9.800 26.302 1.00 90.38 94 GLU A C 1
ATOM 689 O O . GLU A 1 94 ? -3.236 -9.857 27.330 1.00 90.38 94 GLU A O 1
ATOM 694 N N . ALA A 1 95 ? -3.079 -9.430 25.133 1.00 90.75 95 ALA A N 1
ATOM 695 C CA . ALA A 1 95 ? -4.498 -9.183 24.923 1.00 90.75 95 ALA A CA 1
ATOM 696 C C . ALA A 1 95 ? -4.907 -9.668 23.531 1.00 90.75 95 ALA A C 1
ATOM 698 O O . ALA A 1 95 ? -4.287 -9.308 22.533 1.00 90.75 95 ALA A O 1
ATOM 699 N N . THR A 1 96 ? -5.985 -10.451 23.465 1.00 90.81 96 THR A N 1
ATOM 700 C CA . THR A 1 96 ? -6.605 -10.856 22.198 1.00 90.81 96 THR A CA 1
ATOM 701 C C . THR A 1 96 ? -7.743 -9.898 21.873 1.00 90.81 96 THR A C 1
ATOM 703 O O . THR A 1 96 ? -8.689 -9.765 22.650 1.00 90.81 96 THR A O 1
ATOM 706 N N . ILE A 1 97 ? -7.646 -9.208 20.736 1.00 93.44 97 ILE A N 1
ATOM 707 C CA . ILE A 1 97 ? -8.646 -8.239 20.282 1.00 93.44 97 ILE A CA 1
ATOM 708 C C . ILE A 1 97 ? -8.952 -8.526 18.820 1.00 93.44 97 ILE A C 1
ATOM 710 O O . ILE A 1 97 ? -8.062 -8.502 17.974 1.00 93.44 97 ILE A O 1
ATOM 714 N N . GLU A 1 98 ? -10.223 -8.774 18.531 1.00 92.19 98 GLU A N 1
ATOM 715 C CA . GLU A 1 98 ? -10.701 -9.013 17.176 1.00 92.19 98 GLU A CA 1
ATOM 716 C C . GLU A 1 98 ? -11.333 -7.738 16.616 1.00 92.19 98 GLU A C 1
ATOM 718 O O . GLU A 1 98 ? -12.231 -7.156 17.236 1.00 92.19 98 GLU A O 1
ATOM 723 N N . PHE A 1 99 ? -10.869 -7.316 15.440 1.00 93.31 99 PHE A N 1
ATOM 724 C CA . PHE A 1 99 ? -11.449 -6.212 14.686 1.00 93.31 99 PHE A CA 1
ATOM 725 C C . PHE A 1 99 ? -12.131 -6.741 13.430 1.00 93.31 99 PHE A C 1
ATOM 727 O O . PHE A 1 99 ? -11.535 -7.503 12.670 1.00 93.31 99 PHE A O 1
ATOM 734 N N . ASN A 1 100 ? -13.354 -6.285 13.177 1.00 93.12 100 ASN A N 1
ATOM 735 C CA . ASN A 1 100 ? -14.003 -6.499 11.886 1.00 93.12 100 ASN A CA 1
ATOM 736 C C . ASN A 1 100 ? -13.713 -5.339 10.911 1.00 93.12 100 ASN A C 1
ATOM 738 O O . ASN A 1 100 ? -13.146 -4.307 11.279 1.00 93.12 100 ASN A O 1
ATOM 742 N N . ALA A 1 101 ? -14.116 -5.501 9.648 1.00 94.00 101 ALA A N 1
ATOM 743 C CA . ALA A 1 101 ? -13.877 -4.501 8.609 1.00 94.00 101 ALA A CA 1
ATOM 744 C C . ALA A 1 101 ? -14.543 -3.143 8.910 1.00 94.00 101 ALA A C 1
ATOM 746 O O . ALA A 1 101 ? -13.927 -2.099 8.696 1.00 94.00 101 ALA A O 1
ATOM 747 N N . ASP A 1 102 ? -15.770 -3.139 9.439 1.00 94.38 102 ASP A N 1
ATOM 748 C CA . ASP A 1 102 ? -16.498 -1.908 9.772 1.00 94.38 102 ASP A CA 1
ATOM 749 C C . ASP A 1 102 ? -15.802 -1.131 10.898 1.00 94.38 102 ASP A C 1
ATOM 751 O O . ASP A 1 102 ? -15.670 0.090 10.825 1.00 94.38 102 ASP A O 1
ATOM 755 N N . GLU A 1 103 ? -15.287 -1.833 11.908 1.00 95.25 103 GLU A N 1
ATOM 756 C CA . GLU A 1 103 ? -14.517 -1.246 13.003 1.00 95.25 103 GLU A CA 1
ATOM 757 C C . GLU A 1 103 ? -13.195 -0.658 12.502 1.00 95.25 103 GLU A C 1
ATOM 759 O O . GLU A 1 103 ? -12.867 0.476 12.849 1.00 95.25 103 GLU A O 1
ATOM 764 N N . ILE A 1 104 ? -12.463 -1.366 11.635 1.00 94.75 104 ILE A N 1
ATOM 765 C CA . ILE A 1 104 ? -11.223 -0.854 11.029 1.00 94.75 104 ILE A CA 1
ATOM 766 C C . ILE A 1 104 ? -11.509 0.406 10.205 1.00 94.75 104 ILE A C 1
ATOM 768 O O . ILE A 1 104 ? -10.835 1.424 10.369 1.00 94.75 104 ILE A O 1
ATOM 772 N N . ASN A 1 105 ? -12.546 0.381 9.367 1.00 95.69 105 ASN A N 1
ATOM 773 C CA . ASN A 1 105 ? -12.958 1.538 8.574 1.00 95.69 105 ASN A CA 1
ATOM 774 C C . ASN A 1 105 ? -13.394 2.717 9.458 1.00 95.69 105 ASN A C 1
ATOM 776 O O . ASN A 1 105 ? -13.062 3.871 9.170 1.00 95.69 105 ASN A O 1
ATOM 780 N N . ALA A 1 106 ? -14.077 2.444 10.574 1.00 95.31 106 ALA A N 1
ATOM 781 C CA . ALA A 1 106 ? -14.430 3.458 11.559 1.00 95.31 106 ALA A CA 1
ATOM 782 C C . ALA A 1 106 ? -13.180 4.095 12.186 1.00 95.31 106 ALA A C 1
ATOM 784 O O . ALA A 1 106 ? -13.126 5.322 12.316 1.00 95.31 106 ALA A O 1
ATOM 785 N N . LEU A 1 107 ? -12.167 3.295 12.533 1.00 95.50 107 LEU A N 1
ATOM 786 C CA . LEU A 1 107 ? -10.897 3.798 13.059 1.00 95.50 107 LEU A CA 1
ATOM 787 C C . LEU A 1 107 ? -10.177 4.668 12.028 1.00 95.50 107 LEU A C 1
ATOM 789 O O . LEU A 1 107 ? -9.828 5.803 12.353 1.00 95.50 107 LEU A O 1
ATOM 793 N N . ILE A 1 108 ? -10.036 4.197 10.783 1.00 94.75 108 ILE A N 1
ATOM 794 C CA . ILE A 1 108 ? -9.413 4.952 9.681 1.00 94.75 108 ILE A CA 1
ATOM 795 C C . ILE A 1 108 ? -10.073 6.328 9.532 1.00 94.75 108 ILE A C 1
ATOM 797 O O . ILE A 1 108 ? -9.389 7.348 9.446 1.00 94.75 108 ILE A O 1
ATOM 801 N N . ALA A 1 109 ? -11.407 6.375 9.566 1.00 93.25 109 ALA A N 1
ATOM 802 C CA . ALA A 1 109 ? -12.168 7.607 9.393 1.00 93.25 109 ALA A CA 1
ATOM 803 C C . ALA A 1 109 ? -12.050 8.593 10.575 1.00 93.25 109 ALA A C 1
ATOM 805 O O . ALA A 1 109 ? -12.146 9.805 10.367 1.00 93.25 109 ALA A O 1
ATOM 806 N N . ASN A 1 110 ? -11.854 8.113 11.811 1.00 93.00 110 ASN A N 1
ATOM 807 C CA . ASN A 1 110 ? -12.045 8.933 13.017 1.00 93.00 110 ASN A CA 1
ATOM 808 C C . ASN A 1 110 ? -10.778 9.152 13.856 1.00 93.00 110 ASN A C 1
ATOM 810 O O . ASN A 1 110 ? -10.659 10.206 14.488 1.00 93.00 110 ASN A O 1
ATOM 814 N N . GLU A 1 111 ? -9.800 8.245 13.840 1.00 94.62 111 GLU A N 1
ATOM 815 C CA . GLU A 1 111 ? -8.622 8.365 14.707 1.00 94.62 111 GLU A CA 1
ATOM 816 C C . GLU A 1 111 ? -7.571 9.328 14.124 1.00 94.62 111 GLU A C 1
ATOM 818 O O . GLU A 1 111 ? -7.368 9.374 12.903 1.00 94.62 111 GLU A O 1
ATOM 823 N N . PRO A 1 112 ? -6.906 10.149 14.961 1.00 92.75 112 PRO A N 1
ATOM 824 C CA . PRO A 1 112 ? -5.946 11.153 14.495 1.00 92.75 112 PRO A CA 1
ATOM 825 C C . PRO A 1 112 ? -4.738 10.581 13.745 1.00 92.75 112 PRO A C 1
ATOM 827 O O . PRO A 1 112 ? -4.171 11.282 12.905 1.00 92.75 112 PRO A O 1
ATOM 830 N N . GLU A 1 113 ? -4.352 9.344 14.057 1.00 90.12 113 GLU A N 1
ATOM 831 C CA . GLU A 1 113 ? -3.223 8.619 13.457 1.00 90.12 113 GLU A CA 1
ATOM 832 C C . GLU A 1 113 ? -3.472 8.302 11.976 1.00 90.12 113 GLU A C 1
ATOM 834 O O . GLU A 1 113 ? -2.552 8.344 11.165 1.00 90.12 113 GLU A O 1
ATOM 839 N N . PHE A 1 114 ? -4.734 8.100 11.589 1.00 91.88 114 PHE A N 1
ATOM 840 C CA . PHE A 1 114 ? -5.115 7.726 10.226 1.00 91.88 114 PHE A CA 1
ATOM 841 C C . PHE A 1 114 ? -5.579 8.906 9.373 1.00 91.88 114 PHE A C 1
ATOM 843 O O . PHE A 1 114 ? -6.171 8.708 8.316 1.00 91.88 114 PHE A O 1
ATOM 850 N N . ARG A 1 115 ? -5.300 10.151 9.786 1.00 90.50 115 ARG A N 1
ATOM 851 C CA . ARG A 1 115 ? -5.732 11.362 9.061 1.00 90.50 115 ARG A CA 1
ATOM 852 C C . ARG A 1 115 ? -5.388 11.350 7.569 1.00 90.50 115 ARG A C 1
ATOM 854 O O . ARG A 1 115 ? -6.215 11.790 6.782 1.00 90.50 115 ARG A O 1
ATOM 861 N N . GLY A 1 116 ? -4.221 10.825 7.192 1.00 87.75 116 GLY A N 1
ATOM 862 C CA . GLY A 1 116 ? -3.805 10.717 5.788 1.00 87.75 116 GLY A CA 1
ATOM 863 C C . GLY A 1 116 ? -4.539 9.639 4.980 1.00 87.75 116 GLY A C 1
ATOM 864 O O . GLY A 1 116 ? -4.577 9.724 3.761 1.00 87.75 116 GLY A O 1
ATOM 865 N N . ALA A 1 117 ? -5.144 8.652 5.644 1.00 90.31 117 ALA A N 1
ATOM 866 C CA . ALA A 1 117 ? -5.881 7.562 5.006 1.00 90.31 117 ALA A CA 1
ATOM 867 C C . ALA A 1 117 ? -7.399 7.824 4.924 1.00 90.31 117 ALA A C 1
ATOM 869 O O . ALA A 1 117 ? -8.126 7.093 4.249 1.00 90.31 117 ALA A O 1
ATOM 870 N N . ARG A 1 118 ? -7.902 8.873 5.591 1.00 90.69 118 ARG A N 1
ATOM 871 C CA . ARG A 1 118 ? -9.328 9.235 5.601 1.00 90.69 118 ARG A CA 1
ATOM 872 C C . ARG A 1 118 ? -9.829 9.534 4.193 1.00 90.69 118 ARG A C 1
ATOM 874 O O . ARG A 1 118 ? -9.314 10.432 3.541 1.00 90.69 118 ARG A O 1
ATOM 881 N N . GLY A 1 119 ? -10.848 8.800 3.748 1.00 88.88 119 GLY A N 1
ATOM 882 C CA . GLY A 1 119 ? -11.425 8.953 2.404 1.00 88.88 119 GLY A CA 1
ATOM 883 C C . GLY A 1 119 ? -10.534 8.441 1.266 1.00 88.88 119 GLY A C 1
ATOM 884 O O . GLY A 1 119 ? -10.919 8.530 0.105 1.00 88.88 119 GLY A O 1
ATOM 885 N N . HIS A 1 120 ? -9.368 7.885 1.598 1.00 92.19 120 HIS A N 1
ATOM 886 C CA . HIS A 1 120 ? -8.371 7.380 0.657 1.00 92.19 120 HIS A CA 1
ATOM 887 C C . HIS A 1 120 ? -8.121 5.882 0.818 1.00 92.19 120 HIS A C 1
ATOM 889 O O . HIS A 1 120 ? -7.354 5.313 0.049 1.00 92.19 120 HIS A O 1
ATOM 895 N N . MET A 1 121 ? -8.733 5.249 1.820 1.00 94.06 121 MET A N 1
ATOM 896 C CA . MET A 1 121 ? -8.483 3.861 2.165 1.00 94.06 121 MET A CA 1
ATOM 897 C C . MET A 1 121 ? -9.751 3.187 2.681 1.00 94.06 121 MET A C 1
ATOM 899 O O . MET A 1 121 ? -10.490 3.780 3.472 1.00 94.06 121 MET A O 1
ATOM 903 N N . ARG A 1 122 ? -9.975 1.941 2.263 1.00 95.38 122 ARG A N 1
ATOM 904 C CA . ARG A 1 122 ? -11.064 1.091 2.751 1.00 95.38 122 ARG A CA 1
ATOM 905 C C . ARG A 1 122 ? -10.583 -0.336 2.897 1.00 95.38 122 ARG A C 1
ATOM 907 O O . ARG A 1 122 ? -9.904 -0.859 2.021 1.00 95.38 122 ARG A O 1
ATOM 914 N N . VAL A 1 123 ? -10.989 -0.960 3.991 1.00 95.50 123 VAL A N 1
ATOM 915 C CA . VAL A 1 123 ? -10.731 -2.366 4.274 1.00 95.50 123 VAL A CA 1
ATOM 916 C C . VAL A 1 123 ? -12.023 -3.155 4.115 1.00 95.50 123 VAL A C 1
ATOM 918 O O . VAL A 1 123 ? -13.080 -2.757 4.604 1.00 95.50 123 VAL A O 1
ATOM 921 N N . ALA A 1 124 ? -11.938 -4.296 3.449 1.00 94.81 124 ALA A N 1
ATOM 922 C CA . ALA A 1 124 ? -12.946 -5.342 3.462 1.00 94.81 124 ALA A CA 1
ATOM 923 C C . ALA A 1 124 ? -12.287 -6.644 3.917 1.00 94.81 124 ALA A C 1
ATOM 925 O O . ALA A 1 124 ? -11.105 -6.863 3.674 1.00 94.81 124 ALA A O 1
ATOM 926 N N . ILE A 1 125 ? -13.035 -7.508 4.595 1.00 92.56 125 ILE A N 1
ATOM 927 C CA . ILE A 1 125 ? -12.535 -8.811 5.039 1.00 92.56 125 ILE A CA 1
ATOM 928 C C . ILE A 1 125 ? -13.555 -9.858 4.614 1.00 92.56 125 ILE A C 1
ATOM 930 O O . ILE A 1 125 ? -14.743 -9.719 4.902 1.00 92.56 125 ILE A O 1
ATOM 934 N N . SER A 1 126 ? -13.099 -10.894 3.915 1.00 89.88 126 SER A N 1
ATOM 935 C CA . SER A 1 126 ? -13.932 -12.017 3.487 1.00 89.88 126 SER A CA 1
ATOM 936 C C . SER A 1 126 ? -13.105 -13.296 3.453 1.00 89.88 126 SER A C 1
ATOM 938 O O . SER A 1 126 ? -12.003 -13.297 2.917 1.00 89.88 126 SER A O 1
ATOM 940 N N . ASN A 1 127 ? -13.623 -14.391 4.020 1.00 85.31 127 ASN A N 1
ATOM 941 C CA . ASN A 1 127 ? -12.972 -15.710 3.999 1.00 85.31 127 ASN A CA 1
ATOM 942 C C . ASN A 1 127 ? -11.494 -15.684 4.450 1.00 85.31 127 ASN A C 1
ATOM 944 O O . ASN A 1 127 ? -10.637 -16.290 3.810 1.00 85.31 127 ASN A O 1
ATOM 948 N N . SER A 1 128 ? -11.190 -14.948 5.526 1.00 83.56 128 SER A N 1
ATOM 949 C CA . SER A 1 128 ? -9.823 -14.758 6.052 1.00 83.56 128 SER A CA 1
ATOM 950 C C . SER A 1 128 ? -8.849 -14.033 5.109 1.00 83.56 128 SER A C 1
ATOM 952 O O . SER A 1 128 ? -7.641 -14.054 5.336 1.00 83.56 128 SER A O 1
ATOM 954 N N . ILE A 1 129 ? -9.360 -13.370 4.071 1.00 89.56 129 ILE A N 1
ATOM 955 C CA . ILE A 1 129 ? -8.599 -12.507 3.166 1.00 89.56 129 ILE A CA 1
ATOM 956 C C . ILE A 1 129 ? -9.031 -11.063 3.416 1.00 89.56 129 ILE A C 1
ATOM 958 O O . ILE A 1 129 ? -10.221 -10.735 3.374 1.00 89.56 129 ILE A O 1
ATOM 962 N N . ALA A 1 130 ? -8.057 -10.199 3.688 1.00 93.62 130 ALA A N 1
ATOM 963 C CA . ALA A 1 130 ? -8.254 -8.762 3.744 1.00 93.62 130 ALA A CA 1
ATOM 964 C C . ALA A 1 130 ? -8.079 -8.180 2.338 1.00 93.62 130 ALA A C 1
ATOM 966 O O . ALA A 1 130 ? -7.110 -8.487 1.650 1.00 93.62 130 ALA A O 1
ATOM 967 N N . SER A 1 131 ? -9.014 -7.334 1.923 1.00 94.88 131 SER A N 1
ATOM 968 C CA . SER A 1 131 ? -8.944 -6.537 0.704 1.00 94.88 131 SER A CA 1
ATOM 969 C C . SER A 1 131 ? -8.814 -5.067 1.089 1.00 94.88 131 SER A C 1
ATOM 971 O O . SER A 1 131 ? -9.570 -4.566 1.927 1.00 94.88 131 SER A O 1
ATOM 973 N N . LEU A 1 132 ? -7.830 -4.389 0.514 1.00 94.62 132 LEU A N 1
ATOM 974 C CA . LEU A 1 132 ? -7.487 -3.007 0.807 1.00 94.62 132 LEU A CA 1
ATOM 975 C C . LEU A 1 132 ? -7.600 -2.176 -0.466 1.00 94.62 132 LEU A C 1
ATOM 977 O O . LEU A 1 132 ? -6.759 -2.303 -1.354 1.00 94.62 132 LEU A O 1
ATOM 981 N N . ASP A 1 133 ? -8.589 -1.288 -0.519 1.00 95.19 133 ASP A N 1
ATOM 982 C CA . ASP A 1 133 ? -8.660 -0.260 -1.555 1.00 95.19 133 ASP A CA 1
ATOM 983 C C . ASP A 1 133 ? -7.897 0.978 -1.104 1.00 95.19 133 ASP A C 1
ATOM 985 O O . ASP A 1 133 ? -8.096 1.462 0.014 1.00 95.19 133 ASP A O 1
ATOM 989 N N . VAL A 1 134 ? -7.068 1.523 -1.991 1.00 95.00 134 VAL A N 1
ATOM 990 C CA . VAL A 1 134 ? -6.265 2.722 -1.747 1.00 95.00 134 VAL A CA 1
ATOM 991 C C . VAL A 1 134 ? -6.397 3.688 -2.918 1.00 95.00 134 VAL A C 1
ATOM 993 O O . VAL A 1 134 ? -6.327 3.294 -4.078 1.00 95.00 134 VAL A O 1
ATOM 996 N N . SER A 1 135 ? -6.538 4.971 -2.605 1.00 94.94 135 SER A N 1
ATOM 997 C CA . SER A 1 135 ? -6.517 6.099 -3.536 1.00 94.94 135 SER A CA 1
ATOM 998 C C . SER A 1 135 ? -5.642 7.192 -2.930 1.00 94.94 135 SER A C 1
ATOM 1000 O O . SER A 1 135 ? -6.124 8.040 -2.184 1.00 94.94 135 SER A O 1
ATOM 1002 N N . ALA A 1 136 ? -4.334 7.131 -3.180 1.00 92.06 136 ALA A N 1
ATOM 1003 C CA . ALA A 1 136 ? -3.339 7.972 -2.518 1.00 92.06 136 ALA A CA 1
ATOM 1004 C C . ALA A 1 136 ? -2.670 8.957 -3.496 1.00 92.06 136 ALA A C 1
ATOM 1006 O O . ALA A 1 136 ? -2.219 8.539 -4.570 1.00 92.06 136 ALA A O 1
ATOM 1007 N N . PRO A 1 137 ? -2.544 10.249 -3.137 1.00 92.00 137 PRO A N 1
ATOM 1008 C CA . PRO A 1 137 ? -1.792 11.203 -3.940 1.00 92.00 137 PRO A CA 1
ATOM 1009 C C . PRO A 1 137 ? -0.293 10.902 -3.840 1.00 92.00 137 PRO A C 1
ATOM 1011 O O . PRO A 1 137 ? 0.239 10.657 -2.756 1.00 92.00 137 PRO A O 1
ATOM 1014 N N . LEU A 1 138 ? 0.410 10.954 -4.969 1.00 91.12 138 LEU A N 1
ATOM 1015 C CA . LEU A 1 138 ? 1.848 10.671 -5.053 1.00 91.12 138 LEU A CA 1
ATOM 1016 C C . LEU A 1 138 ? 2.712 11.939 -5.009 1.00 91.12 138 LEU A C 1
ATOM 1018 O O . LEU A 1 138 ? 3.924 11.879 -5.220 1.00 91.12 138 LEU A O 1
ATOM 1022 N N . ASP A 1 139 ? 2.107 13.088 -4.703 1.00 87.50 139 ASP A N 1
ATOM 1023 C CA . ASP A 1 139 ? 2.776 14.391 -4.628 1.00 87.50 139 ASP A CA 1
ATOM 1024 C C . ASP A 1 139 ? 3.848 14.475 -3.538 1.00 87.50 139 ASP A C 1
ATOM 1026 O O . ASP A 1 139 ? 4.806 15.240 -3.671 1.00 87.50 139 ASP A O 1
ATOM 1030 N N . SER A 1 140 ? 3.701 13.685 -2.472 1.00 82.31 140 SER A N 1
ATOM 1031 C CA . SER A 1 140 ? 4.679 13.589 -1.385 1.00 82.31 140 SER A CA 1
ATOM 1032 C C . SER A 1 140 ? 5.949 12.833 -1.789 1.00 82.31 140 SER A C 1
ATOM 1034 O O . SER A 1 140 ? 6.959 12.910 -1.088 1.00 82.31 140 SER A O 1
ATOM 1036 N N . MET A 1 141 ? 5.938 12.127 -2.923 1.00 85.25 141 MET A N 1
ATOM 1037 C CA . MET A 1 141 ? 7.098 11.388 -3.398 1.00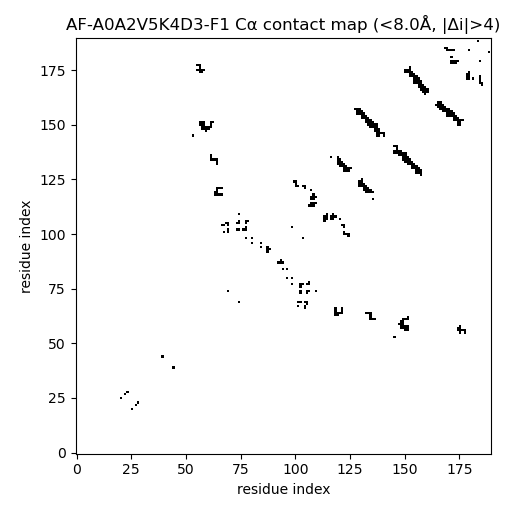 85.25 141 MET A CA 1
ATOM 1038 C C . MET A 1 141 ? 8.122 12.338 -4.036 1.00 85.25 141 MET A C 1
ATOM 1040 O O . MET A 1 141 ? 7.789 13.207 -4.840 1.00 85.25 141 MET A O 1
ATOM 1044 N N . HIS A 1 142 ? 9.413 12.127 -3.760 1.00 82.88 142 HIS A N 1
ATOM 1045 C CA . HIS A 1 142 ? 10.515 12.966 -4.267 1.00 82.88 142 HIS A CA 1
ATOM 1046 C C . HIS A 1 142 ? 10.667 12.964 -5.803 1.00 82.88 142 HIS A C 1
ATOM 1048 O O . HIS A 1 142 ? 11.483 13.703 -6.365 1.00 82.88 142 HIS A O 1
ATOM 1054 N N . TRP A 1 143 ? 9.897 12.141 -6.516 1.00 84.25 143 TRP A N 1
ATOM 1055 C CA . TRP A 1 143 ? 10.034 11.960 -7.950 1.00 84.25 143 TRP A CA 1
ATOM 1056 C C . TRP A 1 143 ? 9.152 12.936 -8.730 1.00 84.25 143 TRP A C 1
ATOM 1058 O O . TRP A 1 143 ? 7.929 12.833 -8.736 1.00 84.25 143 TRP A O 1
ATOM 1068 N N . LYS A 1 144 ? 9.775 13.856 -9.479 1.00 85.94 144 LYS A N 1
ATOM 1069 C CA . LYS A 1 144 ? 9.064 14.884 -10.270 1.00 85.94 144 LYS A CA 1
ATOM 1070 C C . LYS A 1 144 ? 7.996 14.319 -11.220 1.00 85.94 144 LYS A C 1
ATOM 1072 O O . LYS A 1 144 ? 7.044 15.024 -11.527 1.00 85.94 144 LYS A O 1
ATOM 1077 N N . ARG A 1 145 ? 8.155 13.075 -11.688 1.00 85.81 145 ARG A N 1
ATOM 1078 C CA . ARG A 1 145 ? 7.224 12.390 -12.605 1.00 85.81 145 ARG A CA 1
ATOM 1079 C C . ARG A 1 145 ? 5.930 11.907 -11.934 1.00 85.81 145 ARG A C 1
ATOM 1081 O O . ARG A 1 145 ? 4.980 11.607 -12.646 1.00 85.81 145 ARG A O 1
ATOM 1088 N N . LEU A 1 146 ? 5.901 11.829 -10.604 1.00 88.31 146 LEU A N 1
ATOM 1089 C CA . LEU A 1 146 ? 4.740 11.402 -9.818 1.00 88.31 146 LEU A CA 1
ATOM 1090 C C . LEU A 1 146 ? 3.867 12.567 -9.336 1.00 88.31 146 LEU A C 1
ATOM 1092 O O . LEU A 1 146 ? 2.754 12.342 -8.871 1.00 88.31 146 LEU A O 1
ATOM 1096 N N . LYS A 1 147 ? 4.343 13.808 -9.484 1.00 88.88 147 LYS A N 1
ATOM 1097 C CA . LYS A 1 147 ? 3.576 15.006 -9.131 1.00 88.88 147 LYS A CA 1
ATOM 1098 C C . LYS A 1 147 ? 2.277 15.088 -9.930 1.00 88.88 147 LYS A C 1
ATOM 1100 O O . LYS A 1 147 ? 2.286 14.898 -11.146 1.00 88.88 147 LYS A O 1
ATOM 1105 N N . GLY A 1 148 ? 1.184 15.400 -9.244 1.00 89.44 148 GLY A N 1
ATOM 1106 C CA . GLY A 1 148 ? -0.167 15.450 -9.791 1.00 89.44 148 GLY A CA 1
ATOM 1107 C C . GLY A 1 148 ? -0.730 14.080 -10.162 1.00 89.44 148 GLY A C 1
ATOM 1108 O O . GLY A 1 148 ? -1.708 14.012 -10.908 1.00 89.44 148 GLY A O 1
ATOM 1109 N N . ARG A 1 149 ? -0.102 12.988 -9.708 1.00 93.38 149 ARG A N 1
ATOM 1110 C CA . ARG A 1 149 ? -0.559 11.629 -9.985 1.00 93.38 149 ARG A CA 1
ATOM 1111 C C . ARG A 1 149 ? -1.032 10.931 -8.720 1.00 93.38 149 ARG A C 1
ATOM 1113 O O . ARG A 1 149 ? -0.593 11.224 -7.615 1.00 93.38 149 ARG A O 1
ATOM 1120 N N . TRP A 1 150 ? -1.914 9.971 -8.927 1.00 93.69 150 TRP A N 1
ATOM 1121 C CA . TRP A 1 150 ? -2.568 9.174 -7.910 1.00 93.69 150 TRP A CA 1
ATOM 1122 C C . TRP A 1 150 ? -2.199 7.710 -8.088 1.00 93.69 150 TRP A C 1
ATOM 1124 O O . TRP A 1 150 ? -2.060 7.216 -9.215 1.00 93.69 150 TRP A O 1
ATOM 1134 N N .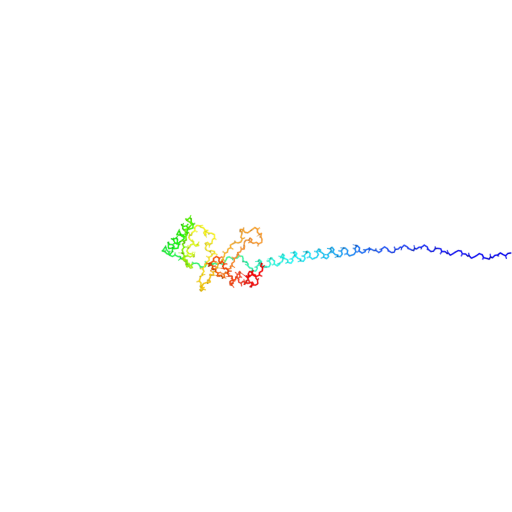 PHE A 1 151 ? -2.033 7.028 -6.964 1.00 93.75 151 PHE A N 1
ATOM 1135 C CA . PHE A 1 151 ? -2.019 5.582 -6.886 1.00 93.75 151 PHE A CA 1
ATOM 1136 C C . PHE A 1 151 ? -3.412 5.124 -6.476 1.00 93.75 151 PHE A C 1
ATOM 1138 O O . PHE A 1 151 ? -3.830 5.354 -5.344 1.00 93.75 151 PHE A O 1
ATOM 1145 N N . ASN A 1 152 ? -4.113 4.502 -7.417 1.00 95.06 152 ASN A N 1
ATOM 1146 C CA . ASN A 1 152 ? -5.405 3.881 -7.177 1.00 95.06 152 ASN A CA 1
ATOM 1147 C C . ASN A 1 152 ? -5.188 2.381 -7.286 1.00 95.06 152 ASN A C 1
ATOM 1149 O O . ASN A 1 152 ? -4.767 1.928 -8.349 1.00 95.06 152 ASN A O 1
ATOM 1153 N N . GLY A 1 153 ? -5.435 1.627 -6.229 1.00 94.12 153 GLY A N 1
ATOM 1154 C CA . GLY A 1 153 ? -5.142 0.205 -6.235 1.00 94.12 153 GLY A CA 1
ATOM 1155 C C . GLY A 1 153 ? -5.973 -0.582 -5.248 1.00 94.12 153 GLY A C 1
ATOM 1156 O O . GLY A 1 153 ? -6.557 -0.024 -4.321 1.00 94.12 153 GLY A O 1
ATOM 1157 N N . ASN A 1 154 ? -5.990 -1.885 -5.479 1.00 94.94 154 ASN A N 1
ATOM 1158 C CA . ASN A 1 154 ? -6.575 -2.876 -4.597 1.00 94.94 154 ASN A CA 1
ATOM 1159 C C . ASN A 1 154 ? -5.507 -3.925 -4.273 1.00 94.94 154 ASN A C 1
ATOM 1161 O O . ASN A 1 154 ? -4.719 -4.300 -5.144 1.00 94.94 154 ASN A O 1
ATOM 1165 N N . ILE A 1 155 ? -5.452 -4.372 -3.023 1.00 93.44 155 ILE A N 1
ATOM 1166 C CA . ILE A 1 155 ? -4.552 -5.444 -2.592 1.00 93.44 155 ILE A CA 1
ATOM 1167 C C . ILE A 1 155 ? -5.361 -6.452 -1.790 1.00 93.44 155 ILE A C 1
ATOM 1169 O O . ILE A 1 155 ? -6.007 -6.076 -0.815 1.00 93.44 155 ILE A O 1
ATOM 1173 N N . GLU A 1 156 ? -5.273 -7.727 -2.156 1.00 93.69 156 GLU A N 1
ATOM 1174 C CA . GLU A 1 156 ? -5.824 -8.832 -1.379 1.00 93.69 156 GLU A CA 1
ATOM 1175 C C . GLU A 1 156 ? -4.695 -9.619 -0.726 1.00 93.69 156 GLU A C 1
ATOM 1177 O O . GLU A 1 156 ? -3.798 -10.131 -1.401 1.00 93.69 156 GLU A O 1
ATOM 1182 N N . PHE A 1 157 ? -4.747 -9.739 0.595 1.00 92.12 157 P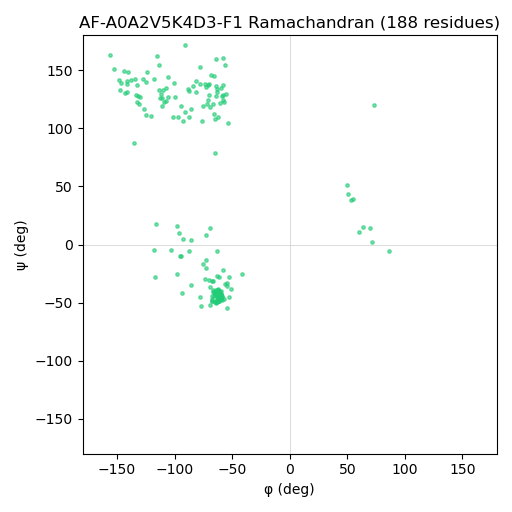HE A N 1
ATOM 1183 C CA . PHE A 1 157 ? -3.712 -10.408 1.367 1.00 92.12 157 PHE A CA 1
ATOM 1184 C C . PHE A 1 157 ? -4.284 -11.183 2.552 1.00 92.12 157 PHE A C 1
ATOM 1186 O O . PHE A 1 157 ? -5.305 -10.824 3.141 1.00 92.12 157 PHE A O 1
ATOM 1193 N N . GLY A 1 158 ? -3.599 -12.266 2.901 1.00 89.75 158 GLY A N 1
ATOM 1194 C CA . GLY A 1 158 ? -3.762 -12.975 4.161 1.00 89.75 158 GLY A CA 1
ATOM 1195 C C . GLY A 1 158 ? -2.574 -12.684 5.070 1.00 89.75 158 GLY A C 1
ATOM 1196 O O . GLY A 1 158 ? -1.444 -12.559 4.601 1.00 89.75 158 GLY A O 1
ATOM 1197 N N . PHE A 1 159 ? -2.819 -12.586 6.372 1.00 86.75 159 PHE A N 1
ATOM 1198 C CA . PHE A 1 159 ? -1.755 -12.524 7.366 1.00 86.75 159 PHE A CA 1
ATOM 1199 C C . PHE A 1 159 ? -2.115 -13.397 8.567 1.00 86.75 159 PHE A C 1
ATOM 1201 O O . PHE A 1 159 ? -3.274 -13.451 8.979 1.00 86.75 159 PHE A O 1
ATOM 1208 N N . SER A 1 160 ? -1.131 -14.086 9.132 1.00 86.38 160 SER A N 1
ATOM 1209 C CA . SER A 1 160 ? -1.288 -14.872 10.356 1.00 86.38 160 SER A CA 1
ATOM 1210 C C . SER A 1 160 ? 0.010 -14.878 11.149 1.00 86.38 160 SER A C 1
ATOM 1212 O O . SER A 1 160 ? 1.084 -15.002 10.566 1.00 86.38 160 SER A O 1
ATOM 1214 N N . TYR A 1 161 ? -0.092 -14.798 12.472 1.00 83.06 161 TYR A N 1
ATOM 1215 C CA . TYR A 1 161 ? 1.032 -14.982 13.384 1.00 83.06 161 TYR A CA 1
ATOM 1216 C C . TYR A 1 161 ? 0.664 -16.079 14.378 1.00 83.06 161 TYR A C 1
ATOM 1218 O O . TYR A 1 161 ? -0.261 -15.897 15.169 1.00 83.06 161 TYR A O 1
ATOM 1226 N N . VAL A 1 162 ? 1.329 -17.228 14.286 1.00 84.00 162 VAL A N 1
ATOM 1227 C CA . VAL A 1 162 ? 1.082 -18.396 15.145 1.00 84.00 162 VAL A CA 1
ATOM 1228 C C . VAL A 1 162 ? 2.429 -19.030 15.468 1.00 84.00 162 VAL A C 1
ATOM 1230 O O . VAL A 1 162 ? 3.219 -19.241 14.553 1.00 84.00 162 VAL A O 1
ATOM 1233 N N . ASP A 1 163 ? 2.687 -19.313 16.747 1.00 86.12 163 ASP A N 1
ATOM 1234 C CA . ASP A 1 163 ? 3.897 -20.001 17.227 1.00 86.12 163 ASP A CA 1
ATOM 1235 C C . ASP A 1 163 ? 5.210 -19.402 16.681 1.00 86.12 163 ASP A C 1
ATOM 1237 O O . ASP A 1 163 ? 6.040 -20.096 16.099 1.00 86.12 163 ASP A O 1
ATOM 1241 N N . ASP A 1 164 ? 5.364 -18.080 16.817 1.00 85.81 164 ASP A N 1
ATOM 1242 C CA . ASP A 1 164 ? 6.499 -17.290 16.305 1.00 85.81 164 ASP A CA 1
ATOM 1243 C C . ASP A 1 164 ? 6.710 -17.325 14.782 1.00 85.81 164 ASP A C 1
ATOM 1245 O O . ASP A 1 164 ? 7.695 -16.795 14.264 1.00 85.81 164 ASP A O 1
ATOM 1249 N N . ASN A 1 165 ? 5.748 -17.870 14.036 1.00 85.25 165 ASN A N 1
ATOM 1250 C CA . ASN A 1 165 ? 5.752 -17.856 12.585 1.00 85.25 165 ASN A CA 1
ATOM 1251 C C . ASN A 1 165 ? 4.813 -16.771 12.048 1.00 85.25 165 ASN A C 1
ATOM 1253 O O . ASN A 1 165 ? 3.584 -16.883 12.115 1.00 85.25 165 ASN A O 1
ATOM 1257 N N . PHE A 1 166 ? 5.404 -15.721 11.479 1.00 85.50 166 PHE A N 1
ATOM 1258 C CA . PHE A 1 166 ? 4.682 -14.704 10.723 1.00 85.50 166 PHE A CA 1
ATOM 1259 C C . PHE A 1 166 ? 4.523 -15.155 9.270 1.00 85.50 166 PHE A C 1
ATOM 1261 O O . PHE A 1 166 ? 5.505 -15.299 8.546 1.00 85.50 166 PHE A O 1
ATOM 1268 N N . ASN A 1 167 ? 3.282 -15.344 8.834 1.00 85.38 167 ASN A N 1
ATOM 1269 C CA . ASN A 1 167 ? 2.946 -15.619 7.446 1.00 85.38 167 ASN A CA 1
ATOM 1270 C C . ASN A 1 167 ? 2.175 -14.429 6.873 1.00 85.38 167 ASN A C 1
ATOM 1272 O O . ASN A 1 167 ? 1.167 -14.002 7.438 1.00 85.38 167 ASN A O 1
ATOM 1276 N N . PHE A 1 168 ? 2.657 -13.906 5.753 1.00 86.75 168 PHE A N 1
ATOM 1277 C CA . PHE A 1 168 ? 2.006 -12.864 4.978 1.00 86.75 168 PHE A CA 1
ATOM 1278 C C . PHE A 1 168 ? 1.979 -13.305 3.521 1.00 86.75 168 PHE A C 1
ATOM 1280 O O . PHE A 1 168 ? 3.026 -13.554 2.927 1.00 86.75 168 PHE A O 1
ATOM 1287 N N . ASP A 1 169 ? 0.781 -13.401 2.958 1.00 86.50 169 ASP A N 1
ATOM 1288 C CA . ASP A 1 169 ? 0.555 -13.916 1.614 1.00 86.50 169 ASP A CA 1
ATOM 1289 C C . ASP A 1 169 ? -0.244 -12.905 0.796 1.00 86.50 169 ASP A C 1
ATOM 1291 O O . ASP A 1 169 ? -1.395 -12.597 1.119 1.00 86.50 169 ASP A O 1
ATOM 1295 N N . ILE A 1 170 ? 0.364 -12.388 -0.271 1.00 89.62 170 ILE A N 1
ATOM 1296 C CA . ILE A 1 170 ? -0.301 -11.486 -1.212 1.00 89.62 170 ILE A CA 1
ATOM 1297 C C . ILE A 1 170 ? -0.987 -12.342 -2.277 1.00 89.62 170 ILE A C 1
ATOM 1299 O O . ILE A 1 170 ? -0.337 -12.941 -3.134 1.00 89.62 170 ILE A O 1
ATOM 1303 N N . ARG A 1 171 ? -2.320 -12.371 -2.256 1.00 88.81 171 ARG A N 1
ATOM 1304 C CA . ARG A 1 171 ? -3.135 -13.124 -3.219 1.00 88.81 171 ARG A CA 1
ATOM 1305 C C . ARG A 1 171 ? -3.229 -12.404 -4.552 1.00 88.81 171 ARG A C 1
ATOM 1307 O O . ARG A 1 171 ? -3.101 -13.023 -5.612 1.00 88.81 171 ARG A O 1
ATOM 1314 N N . SER A 1 172 ? -3.469 -11.102 -4.492 1.00 90.31 172 SER A N 1
ATOM 1315 C CA . SER A 1 172 ? -3.590 -10.257 -5.665 1.00 90.31 172 SER A CA 1
ATOM 1316 C C . SER A 1 172 ? -3.203 -8.823 -5.322 1.00 90.31 172 SER A C 1
ATOM 1318 O O . SER A 1 172 ? -3.317 -8.366 -4.185 1.00 90.31 172 SER A O 1
ATOM 1320 N N . ALA A 1 173 ? -2.701 -8.117 -6.324 1.00 92.38 173 ALA A N 1
ATOM 1321 C CA . ALA A 1 173 ? -2.516 -6.684 -6.261 1.00 92.38 173 ALA A CA 1
ATOM 1322 C C . ALA A 1 173 ? -2.882 -6.106 -7.623 1.00 92.38 173 ALA A C 1
ATOM 1324 O O . ALA A 1 173 ? -2.535 -6.663 -8.671 1.00 92.38 173 ALA A O 1
ATOM 1325 N N . GLU A 1 174 ? -3.541 -4.963 -7.602 1.00 92.50 174 GLU A N 1
ATOM 1326 C CA . GLU A 1 174 ? -3.939 -4.208 -8.773 1.00 92.50 174 GLU A CA 1
ATOM 1327 C C . GLU A 1 174 ? -3.611 -2.737 -8.557 1.00 92.50 174 GLU A C 1
ATOM 1329 O O . GLU A 1 174 ? -3.782 -2.198 -7.463 1.00 92.50 174 GLU A O 1
ATOM 1334 N N . ALA A 1 175 ? -3.166 -2.069 -9.616 1.00 93.19 175 ALA A N 1
ATOM 1335 C CA . ALA A 1 175 ? -3.136 -0.621 -9.651 1.00 93.19 175 ALA A CA 1
ATOM 1336 C C . ALA A 1 175 ? -3.697 -0.103 -10.974 1.00 93.19 175 ALA A C 1
ATOM 1338 O O . ALA A 1 175 ? -3.269 -0.503 -12.058 1.00 93.19 175 ALA A O 1
ATOM 1339 N N . ASN A 1 176 ? -4.644 0.828 -10.872 1.00 90.62 176 ASN A N 1
ATOM 1340 C CA . ASN A 1 176 ? -5.264 1.530 -11.987 1.00 90.62 176 ASN A CA 1
ATOM 1341 C C . ASN A 1 176 ? -5.884 0.589 -13.045 1.00 90.62 176 ASN A C 1
ATOM 1343 O O . ASN A 1 176 ? -5.753 0.846 -14.242 1.00 90.62 176 ASN A O 1
ATOM 1347 N N . GLY A 1 177 ? -6.518 -0.516 -12.631 1.00 86.94 177 GLY A N 1
ATOM 1348 C CA . GLY A 1 177 ? -7.083 -1.515 -13.549 1.00 86.94 177 GLY A CA 1
ATOM 1349 C C . GLY A 1 177 ? -6.099 -2.596 -14.007 1.00 86.94 177 GLY A C 1
ATOM 1350 O O . GLY A 1 177 ? -6.494 -3.512 -14.727 1.00 86.94 177 GLY A O 1
ATOM 1351 N N . TYR A 1 178 ? -4.816 -2.498 -13.643 1.00 89.81 178 TYR A N 1
ATOM 1352 C CA . TYR A 1 178 ? -3.775 -3.430 -14.077 1.00 89.81 178 TYR A CA 1
ATOM 1353 C C . TYR A 1 178 ? -3.306 -4.306 -12.923 1.00 89.81 178 TYR A C 1
ATOM 1355 O O . TYR A 1 178 ? -2.804 -3.809 -11.914 1.00 89.81 178 TYR A O 1
ATOM 1363 N N . GLN A 1 179 ? -3.411 -5.621 -13.104 1.00 90.06 179 GLN A N 1
ATOM 1364 C CA . GLN A 1 179 ? -2.911 -6.584 -12.130 1.00 90.06 179 GLN A CA 1
ATOM 1365 C C . GLN A 1 179 ? -1.386 -6.669 -12.157 1.00 90.06 179 GLN A C 1
ATOM 1367 O O . GLN A 1 179 ? -0.759 -6.701 -13.222 1.00 90.06 179 GLN A O 1
ATOM 1372 N N . PHE A 1 180 ? -0.787 -6.745 -10.973 1.00 87.25 180 PHE A N 1
ATOM 1373 C CA . PHE A 1 180 ? 0.632 -7.030 -10.837 1.00 87.25 180 PHE A CA 1
ATOM 1374 C C . PHE A 1 180 ? 0.898 -8.510 -11.169 1.00 87.25 180 PHE A C 1
ATOM 1376 O O . PHE A 1 180 ? 0.155 -9.389 -10.722 1.00 87.25 180 PHE A O 1
ATOM 1383 N N . PRO A 1 181 ? 1.948 -8.826 -11.950 1.00 83.19 181 PRO A N 1
ATOM 1384 C CA . PRO A 1 181 ? 2.306 -10.209 -12.239 1.00 83.19 181 PRO A CA 1
ATOM 1385 C C . PRO A 1 181 ? 2.580 -11.013 -10.963 1.00 83.19 181 PRO A C 1
ATOM 1387 O O . PRO A 1 181 ? 3.310 -10.557 -10.091 1.00 83.19 181 PRO A O 1
ATOM 1390 N N . ARG A 1 182 ? 2.091 -12.256 -10.879 1.00 78.88 182 ARG A N 1
ATOM 1391 C CA . ARG A 1 182 ? 2.338 -13.118 -9.703 1.00 78.88 182 ARG A CA 1
ATOM 1392 C C . ARG A 1 182 ? 3.823 -13.289 -9.372 1.00 78.88 182 ARG A C 1
ATOM 1394 O O . ARG A 1 182 ? 4.168 -13.341 -8.202 1.00 78.88 182 ARG A O 1
ATOM 1401 N N . ALA A 1 183 ? 4.688 -13.289 -10.390 1.00 77.75 183 ALA A N 1
ATOM 1402 C CA . ALA A 1 183 ? 6.137 -13.432 -10.236 1.00 77.75 183 ALA A CA 1
ATOM 1403 C C . ALA A 1 183 ? 6.793 -12.362 -9.340 1.00 77.75 183 ALA A C 1
ATOM 1405 O O . ALA A 1 183 ? 7.879 -12.602 -8.831 1.00 77.75 183 ALA A O 1
ATOM 1406 N N . ILE A 1 184 ? 6.159 -11.196 -9.158 1.00 75.56 184 ILE A N 1
ATOM 1407 C CA . ILE A 1 184 ? 6.652 -10.133 -8.265 1.00 75.56 184 ILE A CA 1
ATOM 1408 C C . ILE A 1 184 ? 5.888 -10.056 -6.934 1.00 75.56 184 ILE A C 1
ATOM 1410 O O . ILE A 1 184 ? 6.243 -9.247 -6.084 1.00 75.56 184 ILE A O 1
ATOM 1414 N N . LEU A 1 185 ? 4.829 -10.857 -6.765 1.00 75.31 185 LEU A N 1
ATOM 1415 C CA . LEU A 1 185 ? 4.017 -10.915 -5.544 1.00 75.31 185 LEU A CA 1
ATOM 1416 C C . LEU A 1 185 ? 4.430 -12.078 -4.632 1.00 75.31 185 LEU A C 1
ATOM 1418 O O . LEU A 1 185 ? 4.231 -12.007 -3.425 1.00 75.31 185 LEU A O 1
ATOM 1422 N N . THR A 1 186 ? 5.021 -13.133 -5.195 1.00 65.38 186 THR A N 1
ATOM 1423 C CA . THR A 1 186 ? 5.609 -14.247 -4.443 1.00 65.38 186 THR A CA 1
ATOM 1424 C C . THR A 1 186 ? 7.010 -13.888 -3.955 1.00 65.38 186 THR A C 1
ATOM 1426 O O . THR A 1 186 ? 7.845 -13.450 -4.746 1.00 65.38 186 THR A O 1
ATOM 1429 N N . SER A 1 187 ? 7.295 -14.126 -2.673 1.00 55.66 187 SER A N 1
ATOM 1430 C CA . SER A 1 187 ? 8.597 -13.875 -2.038 1.00 55.66 187 SER A CA 1
ATOM 1431 C C . SER A 1 187 ? 9.710 -14.860 -2.432 1.00 55.66 187 SER A C 1
ATOM 1433 O O . SER A 1 187 ? 10.800 -14.766 -1.882 1.00 55.66 187 SER A O 1
ATOM 1435 N N . ASP A 1 188 ? 9.497 -15.746 -3.412 1.00 51.56 188 ASP A N 1
ATOM 1436 C CA . ASP A 1 188 ? 10.506 -16.693 -3.937 1.00 51.56 188 ASP A CA 1
ATOM 1437 C C . ASP A 1 188 ? 11.654 -16.017 -4.728 1.00 51.56 188 ASP A C 1
ATOM 1439 O O . ASP A 1 188 ? 12.400 -16.672 -5.455 1.00 51.56 188 ASP A O 1
ATOM 1443 N N . PHE A 1 189 ? 11.794 -14.693 -4.618 1.00 39.03 189 PHE A N 1
ATOM 1444 C CA . PHE A 1 189 ? 12.800 -13.877 -5.305 1.00 39.03 189 PHE A CA 1
ATOM 1445 C C . PHE A 1 189 ? 13.800 -13.185 -4.356 1.00 39.03 189 PHE A C 1
ATOM 1447 O O . PHE A 1 189 ? 14.485 -12.249 -4.779 1.00 39.03 189 PHE A O 1
ATOM 1454 N N . MET A 1 190 ? 13.916 -13.643 -3.102 1.00 37.41 190 MET A N 1
ATOM 1455 C CA . MET A 1 190 ? 14.998 -13.262 -2.178 1.00 37.41 190 MET A CA 1
ATOM 1456 C C . MET A 1 190 ? 15.779 -14.470 -1.676 1.00 37.41 190 MET A C 1
ATOM 1458 O O . MET A 1 190 ? 15.137 -15.460 -1.269 1.00 37.41 190 MET A O 1
#

Radius of gyration: 35.47 Å; Cα contacts (8 Å, |Δi|>4): 228; chains: 1; bounding box: 116×36×98 Å

Solvent-accessible surface area (backbone atoms only — not comparable to full-atom values): 11253 Å² total; per-residue (Å²): 136,83,80,85,78,80,78,79,83,82,80,77,75,81,72,83,74,79,83,68,80,48,71,64,64,58,51,49,48,50,50,51,51,50,49,52,51,48,51,49,49,52,54,50,47,51,52,50,53,50,54,49,49,51,61,55,42,30,36,78,59,76,56,87,54,89,68,83,82,61,52,76,66,53,41,50,53,35,48,51,53,52,50,51,50,52,50,27,61,75,68,77,43,93,75,91,81,90,79,53,38,68,35,52,42,30,42,36,65,68,40,81,90,28,58,87,39,43,68,23,53,42,54,44,68,56,96,81,30,40,36,40,41,37,29,41,75,31,59,86,47,93,47,81,88,34,54,74,25,17,41,29,34,42,36,33,32,35,73,49,77,56,96,93,42,79,47,77,46,60,78,47,43,32,23,56,94,42,70,60,60,64,85,78,54,49,76,90,82,117

Mean predicted aligned error: 11.61 Å

pLDDT: mean 85.34, std 13.0, range [37.41, 97.19]

Nearest PDB structures (foldseek):
  2ltj-assembly1_A  TM=4.397E-01  e=3.667E+00  Streptococcus pneumoniae
  6swt-assembly1_B  TM=2.278E-01  e=1.919E+00  synthetic construct
  7ny8-assembly2_D  TM=3.232E-01  e=3.259E+00  synthetic construct
  7ko2-assembly4_D  TM=2.260E-01  e=7.880E+00  Escherichia coli K-12